Protein AF-A0AAD9QBS9-F1 (afdb_monomer_lite)

Sequence (287 aa):
MIVCMVGVLVSYILWACSWNFTIFVLARIIGGLCKGNVTICTAIITDVTTTRNRGKGMAFVGIAYSFGFIIGPVIGAIFAKRSSLESGNPYLLPAVFAIALTVADALYLWFCLKETLPEDKRAKSLVSEFKSARQLLNPVSLLKFDAIDIRSCKEDMKAIRGLGLVYFLFLFFFSGLEFTLTFLTHKNFKYSSMQQGMMFFFIGITMALVQGSATVVPCLTTLISHHGNVDQKGKVMGIFRSLGALARAIGPVVSCTVYWSVGPFWCYFVGALLFMIPMQLLAKIST

Organism: Acropora cervicornis (NCBI:txid6130)

Foldseek 3Di:
DLVLLVQLLVLLVLVLVDPDPVSPVVSVVSNVVSVCVLLVQLLLLLLPDDLVCSLVSLLVSQLVVLCCQQVVVVVLQVQLVVCCVPPVHSCNRSSVVSSVVSVVVSVCCVVPPDDRDDPVLEDPDPVVVVVLVVLLVDPVCLLQVVSADVPDDPLLSVLLSLLLVLLLLLLLLVLQLVLCVVVVCCVPVVDDPVNVSVVSNVVSVVSSVCSSDDDSPSVSSSVQSVGGDSSCSSVSSVSSVVSSVVSNVVSNVVLVCCCVVVHDVCSVVVSVVSNVVSVVSVVVSVD

Radius of gyration: 20.44 Å; chains: 1; bounding box: 55×43×56 Å

pLDDT: mean 88.24, std 8.9, range [46.09, 97.44]

InterPro domains:
  IPR001958 Tetracycline resistance protein TetA/multidrug resistance protein MdtG-like [PR01035] (1-25)
  IPR001958 Tetracycline resistance protein TetA/multidrug resistance protein MdtG-like [PR01035] (28-49)
  IPR001958 Tetracycline resistance protein TetA/multidrug resistance protein MdtG-like [PR01035] (58-80)
  IPR001958 Tetracycline resistance protein TetA/multidrug resistance protein MdtG-like [PR01035] (236-259)
  IPR011701 Major facilitator superfamily [PF07690] (1-210)
  IPR020846 Major facilitator superfamily domain [PS50850] (1-287)
  IPR036259 MFS transporter superfamily [G3DSA:1.20.1250.20] (1-283)
  IPR036259 MFS transporter superfamily [SSF103473] (1-279)

Secondary structure (DSSP, 8-state):
-HHHHHHHHHHHHHHHT--SHHHHHHHHHHHHHTTTHHHHHHHHHHHHS-TTTHHHHHHHHHHHHHHHHHHHHHHHHHHHHHHHHHTS-TTHHHHHHHHHHHHHHHHHHHHH----S-GGGS-S-HHHHHHHHHHTT-HHHHHHTTTS-TTS-HHHHHHHHHHHHHHHHHHHHHHHHHHHHHHHHHHHH---HHHHHHHHHHHHHHHHHHTTS--HHHHHHHHHHTSS-GGGHHHHHHHHHHHHHHHHHHHHHHHHHHHHHT-HHHHHHHHHHHTHHHHHHHHHHH-

Structure (mmCIF, N/CA/C/O backbone):
data_AF-A0AAD9QBS9-F1
#
_entry.id   AF-A0AAD9QBS9-F1
#
loop_
_atom_site.group_PDB
_atom_site.id
_atom_site.type_symbol
_atom_site.label_atom_id
_atom_site.label_alt_id
_atom_site.label_comp_id
_atom_site.label_asym_id
_atom_site.label_entity_id
_atom_site.label_seq_id
_atom_site.pdbx_PDB_ins_code
_atom_site.Cartn_x
_atom_site.Cartn_y
_atom_site.Cartn_z
_atom_site.occupancy
_atom_site.B_iso_or_equiv
_atom_site.auth_seq_id
_atom_site.auth_comp_id
_atom_site.auth_asym_id
_atom_site.auth_atom_id
_atom_site.pdbx_PDB_model_num
ATOM 1 N N . MET A 1 1 ? -15.678 -7.745 1.066 1.00 88.69 1 MET A N 1
ATOM 2 C CA . MET A 1 1 ? -14.430 -8.397 0.604 1.00 88.69 1 MET A CA 1
ATOM 3 C C . MET A 1 1 ? -14.582 -8.972 -0.803 1.00 88.69 1 MET A C 1
ATOM 5 O O . MET A 1 1 ? -13.868 -8.530 -1.689 1.00 88.69 1 MET A O 1
ATOM 9 N N . ILE A 1 2 ? -15.545 -9.873 -1.041 1.00 91.56 2 ILE A N 1
ATOM 10 C CA . ILE A 1 2 ? -15.753 -10.528 -2.350 1.00 91.56 2 ILE A CA 1
ATOM 11 C C . ILE A 1 2 ? -15.948 -9.528 -3.503 1.00 91.56 2 ILE A C 1
ATOM 13 O O . ILE A 1 2 ? -15.273 -9.640 -4.516 1.00 91.56 2 ILE A O 1
ATOM 17 N N . VAL A 1 3 ? -16.778 -8.492 -3.326 1.00 92.44 3 VAL A N 1
ATOM 18 C CA . VAL A 1 3 ? -16.976 -7.438 -4.347 1.00 92.44 3 VAL A CA 1
ATOM 19 C C . VAL A 1 3 ? -15.656 -6.757 -4.736 1.00 92.44 3 VAL A C 1
ATOM 21 O O . VAL A 1 3 ? -15.406 -6.513 -5.913 1.00 92.44 3 VAL A O 1
ATOM 24 N N . CYS A 1 4 ? -14.776 -6.497 -3.763 1.00 94.06 4 CYS A N 1
ATOM 25 C CA . CYS A 1 4 ? -13.441 -5.961 -4.024 1.00 94.06 4 CYS A CA 1
ATOM 26 C C . CYS A 1 4 ? -12.601 -6.939 -4.857 1.00 94.06 4 CYS A C 1
ATOM 28 O O . CYS A 1 4 ? -11.949 -6.513 -5.804 1.00 94.06 4 CYS A O 1
ATOM 30 N N . MET A 1 5 ? -12.652 -8.240 -4.556 1.00 94.19 5 MET A N 1
ATOM 31 C CA . MET A 1 5 ? -11.905 -9.253 -5.312 1.00 94.19 5 MET A CA 1
ATOM 32 C C . MET A 1 5 ? -12.401 -9.405 -6.744 1.00 94.19 5 MET A C 1
ATOM 34 O O . MET A 1 5 ? -11.585 -9.451 -7.659 1.00 94.19 5 MET A O 1
ATOM 38 N N . VAL A 1 6 ? -13.718 -9.392 -6.960 1.00 95.00 6 VAL A N 1
ATOM 39 C CA . VAL A 1 6 ? -14.297 -9.403 -8.311 1.00 95.00 6 VAL A CA 1
ATOM 40 C C . VAL A 1 6 ? -13.833 -8.178 -9.100 1.00 95.00 6 VAL A C 1
ATOM 42 O O . VAL A 1 6 ? -13.403 -8.306 -10.242 1.00 95.00 6 VAL A O 1
ATOM 45 N N . GLY A 1 7 ? -13.839 -6.992 -8.491 1.00 96.06 7 GLY A N 1
ATOM 46 C CA . GLY A 1 7 ? -13.353 -5.787 -9.162 1.00 96.06 7 GLY A CA 1
ATOM 47 C C . GLY A 1 7 ? -11.849 -5.807 -9.470 1.00 96.06 7 GLY A C 1
ATOM 48 O O . GLY A 1 7 ? -11.437 -5.385 -10.550 1.00 96.06 7 GLY A O 1
ATOM 49 N N . VAL A 1 8 ? -11.020 -6.352 -8.571 1.00 96.25 8 VAL A N 1
ATOM 50 C CA . VAL A 1 8 ? -9.581 -6.563 -8.825 1.00 96.25 8 VAL A CA 1
ATOM 51 C C . VAL A 1 8 ? -9.361 -7.591 -9.943 1.00 96.25 8 VAL A C 1
ATOM 53 O O . VAL A 1 8 ? -8.505 -7.381 -10.800 1.00 96.25 8 VAL A O 1
ATOM 56 N N . LEU A 1 9 ? -10.167 -8.653 -10.001 1.00 97.12 9 LEU A N 1
ATOM 57 C CA . LEU A 1 9 ? -10.124 -9.636 -11.081 1.00 97.12 9 LEU A CA 1
ATOM 58 C C . LEU A 1 9 ? -10.455 -8.995 -12.436 1.00 97.12 9 LEU A C 1
ATOM 60 O O . LEU A 1 9 ? -9.701 -9.166 -13.392 1.00 97.12 9 LEU A O 1
ATOM 64 N N . VAL A 1 10 ? -11.527 -8.197 -12.508 1.00 97.00 10 VAL A N 1
ATOM 65 C CA . VAL A 1 10 ? -11.891 -7.439 -13.720 1.00 97.00 10 VAL A CA 1
ATOM 66 C C . VAL A 1 10 ? -10.761 -6.494 -14.133 1.00 97.00 10 VAL A C 1
ATOM 68 O O . VAL A 1 10 ? -10.426 -6.415 -15.313 1.00 97.00 10 VAL A O 1
ATOM 71 N N . SER A 1 11 ? -10.126 -5.818 -13.173 1.00 97.44 11 SER A N 1
ATOM 72 C CA . SER A 1 11 ? -8.956 -4.969 -13.427 1.00 97.44 11 SER A CA 1
ATOM 73 C C . SER A 1 11 ? -7.803 -5.744 -14.079 1.00 97.44 11 SER A C 1
ATOM 75 O O . SER A 1 11 ? -7.255 -5.282 -15.081 1.00 97.44 11 SER A O 1
ATOM 77 N N . TYR A 1 12 ? -7.454 -6.932 -13.578 1.00 96.75 12 TYR A N 1
ATOM 78 C CA . TYR A 1 12 ? -6.374 -7.729 -14.170 1.00 96.75 12 TYR A CA 1
ATOM 79 C C . TYR A 1 12 ? -6.735 -8.341 -15.524 1.00 96.75 12 TYR A C 1
ATOM 81 O O . TYR A 1 12 ? -5.866 -8.401 -16.391 1.00 96.75 12 TYR A O 1
ATOM 89 N N . ILE A 1 13 ? -7.998 -8.717 -15.748 1.00 96.75 13 ILE A N 1
ATOM 90 C CA . ILE A 1 13 ? -8.481 -9.143 -17.072 1.00 96.75 13 ILE A CA 1
ATOM 91 C C . ILE A 1 13 ? -8.347 -7.994 -18.079 1.00 96.75 13 ILE A C 1
ATOM 93 O O . ILE A 1 13 ? -7.785 -8.179 -19.156 1.00 96.75 13 ILE A O 1
ATOM 97 N N . LEU A 1 14 ? -8.774 -6.782 -17.709 1.00 96.12 14 LEU A N 1
ATOM 98 C CA . LEU A 1 14 ? -8.610 -5.597 -18.556 1.00 96.12 14 LEU A CA 1
ATOM 99 C C . LEU A 1 14 ? -7.138 -5.277 -18.831 1.00 96.12 14 LEU A C 1
ATOM 101 O O . LEU A 1 14 ? -6.803 -4.872 -19.941 1.00 96.12 14 LEU A O 1
ATOM 105 N N . TRP A 1 15 ? -6.254 -5.475 -17.849 1.00 96.19 15 TRP A N 1
ATOM 106 C CA . TRP A 1 15 ? -4.815 -5.318 -18.052 1.00 96.19 15 TRP A CA 1
ATOM 107 C C . TRP A 1 15 ? -4.243 -6.379 -19.004 1.00 96.19 15 TRP A C 1
ATOM 109 O O . TRP A 1 15 ? -3.465 -6.037 -19.889 1.00 96.19 15 TRP A O 1
ATOM 119 N N . ALA A 1 16 ? -4.655 -7.642 -18.888 1.00 94.25 16 ALA A N 1
ATOM 120 C CA . ALA A 1 16 ? -4.220 -8.699 -19.803 1.00 94.25 16 ALA A CA 1
ATOM 121 C C . ALA A 1 16 ? -4.642 -8.414 -21.257 1.00 94.25 16 ALA A C 1
ATOM 123 O O . ALA A 1 16 ? -3.887 -8.692 -22.186 1.00 94.25 16 ALA A O 1
ATOM 124 N N . CYS A 1 17 ? -5.818 -7.810 -21.449 1.00 92.62 17 CYS A N 1
ATOM 125 C CA . CYS A 1 17 ? -6.345 -7.420 -22.757 1.00 92.62 17 CYS A CA 1
ATOM 126 C C . CYS A 1 17 ? -5.916 -6.012 -23.214 1.00 92.62 17 CYS A C 1
ATOM 128 O O . CYS A 1 17 ? -6.395 -5.538 -24.245 1.00 92.62 17 CYS A O 1
ATOM 130 N N . SER A 1 18 ? -5.061 -5.302 -22.468 1.00 91.94 18 SER A N 1
ATOM 131 C CA . SER A 1 18 ? -4.755 -3.906 -22.787 1.00 91.94 18 SER A CA 1
ATOM 132 C C . SER A 1 18 ? -3.842 -3.796 -24.008 1.00 91.94 18 SER A C 1
ATOM 134 O O . SER A 1 18 ? -2.662 -4.118 -23.923 1.00 91.94 18 SER A O 1
ATOM 136 N N . TRP A 1 19 ? -4.361 -3.277 -25.121 1.00 88.19 19 TRP A N 1
ATOM 137 C CA . TRP A 1 19 ? -3.579 -2.971 -26.332 1.00 88.19 19 TRP A CA 1
ATOM 138 C C . TRP A 1 19 ? -3.141 -1.503 -26.426 1.00 88.19 19 TRP A C 1
ATOM 140 O O . TRP A 1 19 ? -2.415 -1.119 -27.337 1.00 88.19 19 TRP A O 1
ATOM 150 N N . ASN A 1 20 ? -3.606 -0.652 -25.510 1.00 92.12 20 ASN A N 1
ATOM 151 C CA . ASN A 1 20 ? -3.230 0.753 -25.450 1.00 92.12 20 ASN A CA 1
ATOM 152 C C . ASN A 1 20 ? -3.166 1.251 -24.002 1.00 92.12 20 ASN A C 1
ATOM 154 O O . ASN A 1 20 ? -3.648 0.611 -23.061 1.00 92.12 20 ASN A O 1
ATOM 158 N N . PHE A 1 21 ? -2.579 2.435 -23.838 1.00 92.88 21 PHE A N 1
ATOM 159 C CA . PHE A 1 21 ? -2.426 3.074 -22.538 1.00 92.88 21 PHE A CA 1
ATOM 160 C C . PHE A 1 21 ? -3.773 3.388 -21.865 1.00 92.88 21 PHE A C 1
ATOM 162 O O . PHE A 1 21 ? -3.888 3.272 -20.649 1.00 92.88 21 PHE A O 1
ATOM 169 N N . THR A 1 22 ? -4.814 3.718 -22.632 1.00 95.75 22 THR A N 1
ATOM 170 C CA . THR A 1 22 ? -6.143 4.046 -22.093 1.00 95.75 22 THR A CA 1
ATOM 171 C C . THR A 1 22 ? -6.776 2.863 -21.362 1.00 95.75 22 THR A C 1
ATOM 173 O O . THR A 1 22 ? -7.223 3.021 -20.228 1.00 95.75 22 THR A O 1
ATOM 176 N N . ILE A 1 23 ? -6.769 1.665 -21.957 1.00 94.44 23 ILE A N 1
ATOM 177 C CA . ILE A 1 23 ? -7.299 0.450 -21.313 1.00 94.44 23 ILE A CA 1
ATOM 178 C C . ILE A 1 23 ? -6.475 0.109 -20.072 1.00 94.44 23 ILE A C 1
ATOM 180 O O . ILE A 1 23 ? -7.039 -0.232 -19.033 1.00 94.44 23 ILE A O 1
ATOM 184 N N . PHE A 1 24 ? -5.152 0.271 -20.140 1.00 94.62 24 PHE A N 1
ATOM 185 C CA . PHE A 1 24 ? -4.287 0.097 -18.976 1.00 94.62 24 PHE A CA 1
ATOM 186 C C . PHE A 1 24 ? -4.652 1.060 -17.832 1.00 94.62 24 PHE A C 1
ATOM 188 O O . PHE A 1 24 ? -4.758 0.639 -16.679 1.00 94.62 24 PHE A O 1
ATOM 195 N N . VAL A 1 25 ? -4.900 2.340 -18.124 1.00 96.75 25 VAL A N 1
ATOM 196 C CA . VAL A 1 25 ? -5.334 3.325 -17.119 1.00 96.75 25 VAL A CA 1
ATOM 197 C C . VAL A 1 25 ? -6.706 2.964 -16.548 1.00 96.75 25 VAL A C 1
ATOM 199 O O . VAL A 1 25 ? -6.874 2.990 -15.329 1.00 96.75 25 VAL A O 1
ATOM 202 N N . LEU A 1 26 ? -7.665 2.560 -17.385 1.00 96.75 26 LEU A N 1
ATOM 203 C CA . LEU A 1 26 ? -8.982 2.096 -16.929 1.00 96.75 26 LEU A CA 1
ATOM 204 C C . LEU A 1 26 ? -8.864 0.884 -15.997 1.00 96.75 26 LEU A C 1
ATOM 206 O O . LEU A 1 26 ? -9.473 0.873 -14.924 1.00 96.75 26 LEU A O 1
ATOM 210 N N . ALA A 1 27 ? -8.015 -0.087 -16.345 1.00 96.62 27 ALA A N 1
ATOM 211 C CA . ALA A 1 27 ? -7.700 -1.217 -15.480 1.00 96.62 27 ALA A CA 1
ATOM 212 C C . ALA A 1 27 ? -7.165 -0.739 -14.120 1.00 96.62 27 ALA A C 1
ATOM 214 O O . ALA A 1 27 ? -7.629 -1.205 -13.078 1.00 96.62 27 ALA A O 1
ATOM 215 N N . ARG A 1 28 ? -6.246 0.236 -14.094 1.00 95.81 28 ARG A N 1
ATOM 216 C CA . ARG A 1 28 ? -5.704 0.807 -12.846 1.00 95.81 28 ARG A CA 1
ATOM 217 C C . ARG A 1 28 ? -6.750 1.550 -12.017 1.00 95.81 28 ARG A C 1
ATOM 219 O O . ARG A 1 28 ? -6.713 1.423 -10.794 1.00 95.81 28 ARG A O 1
ATOM 226 N N . ILE A 1 29 ? -7.676 2.275 -12.647 1.00 96.94 29 ILE A N 1
ATOM 227 C CA . ILE A 1 29 ? -8.778 2.962 -11.955 1.00 96.94 29 ILE A CA 1
ATOM 228 C C . ILE A 1 29 ? -9.673 1.935 -11.258 1.00 96.94 29 ILE A C 1
ATOM 230 O O . ILE A 1 29 ? -9.888 2.038 -10.051 1.00 96.94 29 ILE A O 1
ATOM 234 N N . ILE A 1 30 ? -10.126 0.908 -11.982 1.00 96.50 30 ILE A N 1
ATOM 235 C CA . ILE A 1 30 ? -10.988 -0.147 -11.426 1.00 96.50 30 ILE A CA 1
ATOM 236 C C . ILE A 1 30 ? -10.267 -0.879 -10.288 1.00 96.50 30 ILE A C 1
ATOM 238 O O . ILE A 1 30 ? -10.799 -0.998 -9.186 1.00 96.50 30 ILE A O 1
ATOM 242 N N . GLY A 1 31 ? -9.016 -1.290 -10.510 1.00 95.38 31 GLY A N 1
ATOM 243 C CA . GLY A 1 31 ? -8.216 -1.962 -9.485 1.00 95.38 31 GLY A CA 1
ATOM 244 C C . GLY A 1 31 ? -7.973 -1.083 -8.255 1.00 95.38 31 GLY A C 1
ATOM 245 O O . GLY A 1 31 ? -7.977 -1.579 -7.131 1.00 95.38 31 GLY A O 1
ATOM 246 N N . GLY A 1 32 ? -7.801 0.228 -8.445 1.00 93.81 32 GLY A N 1
ATOM 247 C CA . GLY A 1 32 ? -7.660 1.203 -7.364 1.00 93.81 32 GLY A CA 1
ATOM 248 C C . GLY A 1 32 ? -8.932 1.350 -6.530 1.00 93.81 32 GLY A C 1
ATOM 249 O O . GLY A 1 32 ? -8.866 1.255 -5.305 1.00 93.81 32 GLY A O 1
ATOM 250 N N . LEU A 1 33 ? -10.090 1.506 -7.178 1.00 93.06 33 LEU A N 1
ATOM 251 C CA . LEU A 1 33 ? -11.392 1.588 -6.503 1.00 93.06 33 LEU A CA 1
ATOM 252 C C . LEU A 1 33 ? -11.713 0.306 -5.721 1.00 93.06 33 LEU A C 1
ATOM 254 O O . LEU A 1 33 ? -12.311 0.355 -4.646 1.00 93.06 33 LEU A O 1
ATOM 258 N N . CYS A 1 34 ? -11.264 -0.844 -6.222 1.00 95.00 34 CYS A N 1
ATOM 259 C CA . CYS A 1 34 ? -11.513 -2.145 -5.612 1.00 95.00 34 CYS A CA 1
ATOM 260 C C . CYS A 1 34 ? -10.424 -2.597 -4.620 1.00 95.00 34 CYS A C 1
ATOM 262 O O . CYS A 1 34 ? -10.561 -3.658 -4.017 1.00 95.00 34 CYS A O 1
ATOM 264 N N . LYS A 1 35 ? -9.400 -1.778 -4.338 1.00 90.38 35 LYS A N 1
ATOM 265 C CA . LYS A 1 35 ? -8.355 -2.063 -3.325 1.00 90.38 35 LYS A CA 1
ATOM 266 C C . LYS A 1 35 ? -8.796 -1.877 -1.862 1.00 90.38 35 LYS A C 1
ATOM 268 O O . LYS A 1 35 ? -7.972 -1.864 -0.947 1.00 90.38 35 LYS A O 1
ATOM 273 N N . GLY A 1 36 ? -10.103 -1.775 -1.612 1.00 89.75 36 GLY A N 1
ATOM 274 C CA . GLY A 1 36 ? -10.677 -1.762 -0.262 1.00 89.75 36 GLY A CA 1
ATOM 275 C C . GLY A 1 36 ? -10.469 -3.068 0.519 1.00 89.75 36 GLY A C 1
ATOM 276 O O . GLY A 1 36 ? -10.591 -3.069 1.743 1.00 89.75 36 GLY A O 1
ATOM 277 N N . ASN A 1 37 ? -10.098 -4.163 -0.157 1.00 90.81 37 ASN A N 1
ATOM 278 C CA . ASN A 1 37 ? -9.790 -5.463 0.449 1.00 90.81 37 ASN A CA 1
ATOM 279 C C . ASN A 1 37 ? -8.767 -5.368 1.593 1.00 90.81 37 ASN A C 1
ATOM 281 O O . ASN A 1 37 ? -8.949 -5.970 2.645 1.00 90.81 37 ASN A O 1
ATOM 285 N N . VAL A 1 38 ? -7.743 -4.536 1.430 1.00 88.06 38 VAL A N 1
ATOM 286 C CA . VAL A 1 38 ? -6.721 -4.264 2.446 1.00 88.06 38 VAL A CA 1
ATOM 287 C C . VAL A 1 38 ? -7.312 -3.703 3.738 1.00 88.06 38 VAL A C 1
ATOM 289 O O . VAL A 1 38 ? -6.950 -4.124 4.839 1.00 88.06 38 VAL A O 1
ATOM 292 N N . THR A 1 39 ? -8.179 -2.703 3.598 1.00 90.75 39 THR A N 1
ATOM 293 C CA . THR A 1 39 ? -8.837 -2.036 4.721 1.00 90.75 39 THR A CA 1
ATOM 294 C C . THR A 1 39 ? -9.752 -3.019 5.437 1.00 90.75 39 THR A C 1
ATOM 296 O O . THR A 1 39 ? -9.727 -3.102 6.666 1.00 90.75 39 THR A O 1
ATOM 299 N N . ILE A 1 40 ? -10.498 -3.811 4.662 1.00 91.69 40 ILE A N 1
ATOM 300 C CA . ILE A 1 40 ? -11.376 -4.861 5.177 1.00 91.69 40 ILE A CA 1
ATOM 301 C C . ILE A 1 40 ? -10.559 -5.912 5.941 1.00 91.69 40 ILE A C 1
ATOM 303 O O . ILE A 1 40 ? -10.948 -6.253 7.049 1.00 91.69 40 ILE A O 1
ATOM 307 N N . CYS A 1 41 ? -9.389 -6.341 5.451 1.00 91.19 41 CYS A N 1
ATOM 308 C CA . CYS A 1 41 ? -8.501 -7.242 6.198 1.00 91.19 41 CYS A CA 1
ATOM 309 C C . CYS A 1 41 ? -8.107 -6.671 7.567 1.00 91.19 41 CYS A C 1
ATOM 311 O O . CYS A 1 41 ? -8.179 -7.374 8.569 1.00 91.19 41 CYS A O 1
ATOM 313 N N . THR A 1 42 ? -7.717 -5.393 7.644 1.00 90.69 42 THR A N 1
ATOM 314 C CA . THR A 1 42 ? -7.385 -4.775 8.942 1.00 90.69 42 THR A CA 1
ATOM 315 C C . THR A 1 42 ? -8.601 -4.617 9.858 1.00 90.69 42 THR A C 1
ATOM 317 O O . THR A 1 42 ? -8.450 -4.693 11.075 1.00 90.69 42 THR A O 1
ATOM 320 N N . ALA A 1 43 ? -9.806 -4.447 9.310 1.00 89.88 43 ALA A N 1
ATOM 321 C CA . ALA A 1 43 ? -11.038 -4.455 10.098 1.00 89.88 43 ALA A CA 1
ATOM 322 C C . ALA A 1 43 ? -11.346 -5.866 10.633 1.00 89.88 43 ALA A C 1
ATOM 324 O O . ALA A 1 43 ? -11.480 -6.027 11.839 1.00 89.88 43 ALA A O 1
ATOM 325 N N . ILE A 1 44 ? -11.289 -6.893 9.778 1.00 91.62 44 ILE A N 1
ATOM 326 C CA . ILE A 1 44 ? -11.462 -8.309 10.145 1.00 91.62 44 ILE A CA 1
ATOM 327 C C . ILE A 1 44 ? -10.492 -8.712 11.257 1.00 91.62 44 ILE A C 1
ATOM 329 O O . ILE A 1 44 ? -10.908 -9.276 12.265 1.00 91.62 44 ILE A O 1
ATOM 333 N N . ILE A 1 45 ? -9.202 -8.375 11.123 1.00 91.31 45 ILE A N 1
ATOM 334 C CA . ILE A 1 45 ? -8.209 -8.630 12.176 1.00 91.31 45 ILE A CA 1
ATOM 335 C C . ILE A 1 45 ? -8.637 -7.970 13.486 1.00 91.31 45 ILE A C 1
ATOM 337 O O . ILE A 1 45 ? -8.504 -8.574 14.544 1.00 91.31 45 ILE A O 1
ATOM 341 N N . THR A 1 46 ? -9.180 -6.757 13.434 1.00 88.56 46 THR A N 1
ATOM 342 C CA . THR A 1 46 ? -9.644 -6.033 14.623 1.00 88.56 46 THR A CA 1
ATOM 343 C C . THR A 1 46 ? -10.859 -6.698 15.284 1.00 88.56 46 THR A C 1
ATOM 345 O O . THR A 1 46 ? -10.988 -6.619 16.511 1.00 88.56 46 THR A O 1
ATOM 348 N N . ASP A 1 47 ? -11.715 -7.344 14.494 1.00 88.81 47 ASP A N 1
ATOM 349 C CA . ASP A 1 47 ? -12.924 -8.035 14.952 1.00 88.81 47 ASP A CA 1
ATOM 350 C C . ASP A 1 47 ? -12.604 -9.389 15.601 1.00 88.81 47 ASP A C 1
ATOM 352 O O . ASP A 1 47 ? -13.191 -9.732 16.625 1.00 88.81 47 ASP A O 1
ATOM 356 N N . VAL A 1 48 ? -11.631 -10.135 15.062 1.00 89.81 48 VAL A N 1
ATOM 357 C CA . VAL A 1 48 ? -11.259 -11.474 15.570 1.00 89.81 48 VAL A CA 1
ATOM 358 C C . VAL A 1 48 ? -10.188 -11.455 16.667 1.00 89.81 48 VAL A C 1
ATOM 360 O O . VAL A 1 48 ? -9.940 -12.475 17.310 1.00 89.81 48 VAL A O 1
ATOM 363 N N . THR A 1 49 ? -9.522 -10.317 16.891 1.00 90.38 49 THR A N 1
ATOM 364 C CA . THR A 1 49 ? -8.457 -10.177 17.900 1.00 90.38 49 THR A CA 1
ATOM 365 C C . THR A 1 49 ? -8.914 -9.426 19.151 1.00 90.38 49 THR A C 1
ATOM 367 O O . THR A 1 49 ? -9.607 -8.402 19.112 1.00 90.38 49 THR A O 1
ATOM 370 N N . THR A 1 50 ? -8.442 -9.903 20.300 1.00 89.25 50 THR A N 1
ATOM 371 C CA . THR A 1 50 ? -8.557 -9.216 21.586 1.00 89.25 50 THR A CA 1
ATOM 372 C C . THR A 1 50 ? -7.601 -8.028 21.643 1.00 89.25 50 THR A C 1
ATOM 374 O O . THR A 1 50 ? -6.609 -7.958 20.921 1.00 89.25 50 THR A O 1
ATOM 377 N N . THR A 1 51 ? -7.851 -7.087 22.551 1.00 84.50 51 THR A N 1
ATOM 378 C CA . THR A 1 51 ? -6.974 -5.922 22.765 1.00 84.50 51 THR A CA 1
ATOM 379 C C . THR A 1 51 ? -5.512 -6.314 23.007 1.00 84.50 51 THR A C 1
ATOM 381 O O . THR A 1 51 ? -4.612 -5.635 22.526 1.00 84.50 51 THR A O 1
ATOM 384 N N . ARG A 1 52 ? -5.264 -7.444 23.681 1.00 85.75 52 ARG A N 1
ATOM 385 C CA . ARG A 1 52 ? -3.913 -7.931 23.991 1.00 85.75 52 ARG A CA 1
ATOM 386 C C . ARG A 1 52 ? -3.183 -8.529 22.785 1.00 85.75 52 ARG A C 1
ATOM 388 O O . ARG A 1 52 ? -1.969 -8.379 22.685 1.00 85.75 52 ARG A O 1
ATOM 395 N N . ASN A 1 53 ? -3.878 -9.240 21.892 1.00 90.44 53 ASN A N 1
ATOM 396 C CA . ASN A 1 53 ? -3.246 -9.920 20.752 1.00 90.44 53 ASN A CA 1
ATOM 397 C C . ASN A 1 53 ? -3.394 -9.165 19.418 1.00 90.44 53 ASN A C 1
ATOM 399 O O . ASN A 1 53 ? -2.764 -9.554 18.433 1.00 90.44 53 ASN A O 1
ATOM 403 N N . ARG A 1 54 ? -4.138 -8.054 19.387 1.00 88.31 54 ARG A N 1
ATOM 404 C CA . ARG A 1 54 ? -4.347 -7.235 18.185 1.00 88.31 54 ARG A CA 1
ATOM 405 C C . ARG A 1 54 ? -3.060 -6.724 17.555 1.00 88.31 54 ARG A C 1
ATOM 407 O O . ARG A 1 54 ? -2.929 -6.778 16.336 1.00 88.31 54 ARG A O 1
ATOM 414 N N . GLY A 1 55 ? -2.090 -6.323 18.377 1.00 88.06 55 GLY A N 1
ATOM 415 C CA . GLY A 1 55 ? -0.760 -5.931 17.901 1.00 88.06 55 GLY A CA 1
ATOM 416 C C . GLY A 1 55 ? -0.086 -7.026 17.075 1.00 88.06 55 GLY A C 1
ATOM 417 O O . GLY A 1 55 ? 0.432 -6.756 15.995 1.00 88.06 55 GLY A O 1
ATOM 418 N N . LYS A 1 56 ? -0.188 -8.285 17.523 1.00 87.94 56 LYS A N 1
ATOM 419 C CA . LYS A 1 56 ? 0.326 -9.445 16.779 1.00 87.94 56 LYS A CA 1
ATOM 420 C C . LYS A 1 56 ? -0.434 -9.644 15.466 1.00 87.94 56 LYS A C 1
ATOM 422 O O . LYS A 1 56 ? 0.188 -9.864 14.434 1.00 87.94 56 LYS A O 1
ATOM 427 N N . GLY A 1 57 ? -1.762 -9.511 15.487 1.00 90.19 57 GLY A N 1
ATOM 428 C CA . GLY A 1 57 ? -2.591 -9.580 14.279 1.00 90.19 57 GLY A CA 1
ATOM 429 C C . GLY A 1 57 ? -2.202 -8.534 13.228 1.00 90.19 57 GLY A C 1
ATOM 430 O O . GLY A 1 57 ? -2.025 -8.864 12.057 1.00 90.19 57 GLY A O 1
ATOM 431 N N . MET A 1 58 ? -1.998 -7.280 13.640 1.00 89.75 58 MET A N 1
ATOM 432 C CA . MET A 1 58 ? -1.569 -6.205 12.736 1.00 89.75 58 MET A CA 1
ATOM 433 C C . MET A 1 58 ? -0.133 -6.392 12.235 1.00 89.75 58 MET A C 1
ATOM 435 O O . MET A 1 58 ? 0.157 -6.064 11.083 1.00 89.75 58 MET A O 1
ATOM 439 N N . ALA A 1 59 ? 0.754 -6.956 13.059 1.00 88.12 59 ALA A N 1
ATOM 440 C CA . ALA A 1 59 ? 2.099 -7.331 12.636 1.00 88.12 59 ALA A CA 1
ATOM 441 C C . ALA A 1 59 ? 2.065 -8.394 11.524 1.00 88.12 59 ALA A C 1
ATOM 443 O O . ALA A 1 59 ? 2.758 -8.228 10.523 1.00 88.12 59 ALA A O 1
ATOM 444 N N . PHE A 1 60 ? 1.194 -9.411 11.617 1.00 89.19 60 PHE A N 1
ATOM 445 C CA . PHE A 1 60 ? 1.009 -10.402 10.543 1.00 89.19 60 PHE A CA 1
ATOM 446 C C . PHE A 1 60 ? 0.554 -9.776 9.222 1.00 89.19 60 PHE A C 1
ATOM 448 O O . PHE A 1 60 ? 1.057 -10.156 8.165 1.00 89.19 60 PHE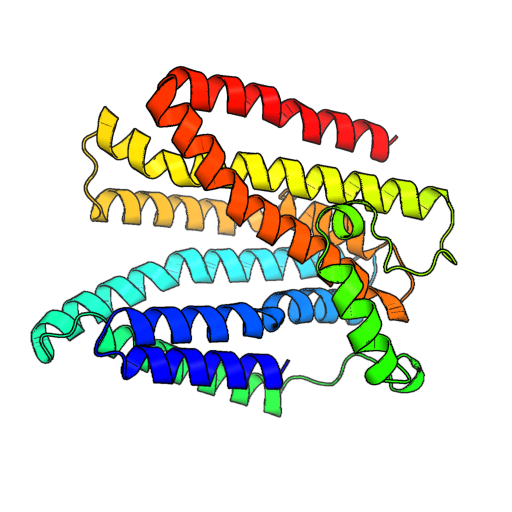 A O 1
ATOM 455 N N . VAL A 1 61 ? -0.342 -8.781 9.265 1.00 89.38 61 VAL A N 1
ATOM 456 C CA . VAL A 1 61 ? -0.719 -8.016 8.061 1.00 89.38 61 VAL A CA 1
ATOM 457 C C . VAL A 1 61 ? 0.511 -7.338 7.458 1.00 89.38 61 VAL A C 1
ATOM 459 O O . VAL A 1 61 ? 0.697 -7.382 6.245 1.00 89.38 61 VAL A O 1
ATOM 462 N N . GLY A 1 62 ? 1.363 -6.739 8.293 1.00 87.06 62 GLY A N 1
ATOM 463 C CA . GLY A 1 62 ? 2.637 -6.170 7.862 1.00 87.06 62 GLY A CA 1
ATOM 464 C C . GLY A 1 62 ? 3.534 -7.206 7.184 1.00 87.06 62 GLY A C 1
ATOM 465 O O . GLY A 1 62 ? 3.967 -6.980 6.056 1.00 87.06 62 GLY A O 1
ATOM 466 N N . ILE A 1 63 ? 3.762 -8.349 7.836 1.00 88.06 63 ILE A N 1
ATOM 467 C CA . ILE A 1 63 ? 4.604 -9.434 7.311 1.00 88.06 63 ILE A CA 1
ATOM 468 C C . ILE A 1 63 ? 4.109 -9.869 5.926 1.00 88.06 63 ILE A C 1
ATOM 470 O O . ILE A 1 63 ? 4.906 -9.967 4.994 1.00 88.06 63 ILE A O 1
ATOM 474 N N . ALA A 1 64 ? 2.794 -10.045 5.757 1.00 89.69 64 ALA A N 1
ATOM 475 C CA . ALA A 1 64 ? 2.195 -10.382 4.466 1.00 89.69 64 ALA A CA 1
ATOM 476 C C . ALA A 1 64 ? 2.482 -9.321 3.385 1.00 89.69 64 ALA A C 1
ATOM 478 O O . ALA A 1 64 ? 2.793 -9.675 2.246 1.00 89.69 64 ALA A O 1
ATOM 479 N N . TYR A 1 65 ? 2.444 -8.027 3.735 1.00 87.88 65 TYR A N 1
ATOM 480 C CA . TYR A 1 65 ? 2.875 -6.959 2.829 1.00 87.88 65 TYR A CA 1
ATOM 481 C C . TYR A 1 65 ? 4.332 -7.119 2.412 1.00 87.88 65 TYR A C 1
ATOM 483 O O . TYR A 1 65 ? 4.614 -7.094 1.216 1.00 87.88 65 TYR A O 1
ATOM 491 N N . SER A 1 66 ? 5.242 -7.303 3.367 1.00 87.88 66 SER A N 1
ATOM 492 C CA . SER A 1 66 ? 6.668 -7.438 3.064 1.00 87.88 66 SER A CA 1
ATOM 493 C C . SER A 1 66 ? 6.934 -8.642 2.165 1.00 87.88 66 SER A C 1
ATOM 495 O O . SER A 1 66 ? 7.602 -8.490 1.148 1.00 87.88 66 SER A O 1
ATOM 497 N N . PHE A 1 67 ? 6.325 -9.801 2.433 1.00 90.12 67 PHE A N 1
ATOM 498 C CA . PHE A 1 67 ? 6.414 -10.956 1.531 1.00 90.12 67 PHE A CA 1
ATOM 499 C C . PHE A 1 67 ? 5.910 -10.641 0.119 1.00 90.12 67 PHE A C 1
ATOM 501 O O . PHE A 1 67 ? 6.582 -10.979 -0.856 1.00 90.12 67 PHE A O 1
ATOM 508 N N . GLY A 1 68 ? 4.777 -9.945 -0.005 1.00 90.25 68 GLY A N 1
ATOM 509 C CA . GLY A 1 68 ? 4.256 -9.504 -1.300 1.00 90.25 68 GLY A CA 1
ATOM 510 C C . GLY A 1 68 ? 5.214 -8.569 -2.048 1.00 90.25 68 GLY A C 1
ATOM 511 O O . GLY A 1 68 ? 5.402 -8.727 -3.253 1.00 90.25 68 GLY A O 1
ATOM 512 N N . PHE A 1 69 ? 5.861 -7.636 -1.346 1.00 84.81 69 PHE A N 1
ATOM 513 C CA . PHE A 1 69 ? 6.836 -6.703 -1.925 1.00 84.81 69 PHE A CA 1
ATOM 514 C C . PHE A 1 69 ? 8.197 -7.342 -2.242 1.00 84.81 69 PHE A C 1
ATOM 516 O O . PHE A 1 69 ? 8.876 -6.871 -3.148 1.00 84.81 69 PHE A O 1
ATOM 523 N N . ILE A 1 70 ? 8.586 -8.413 -1.546 1.00 89.50 70 ILE A N 1
ATOM 524 C CA . ILE A 1 70 ? 9.817 -9.171 -1.822 1.00 89.50 70 ILE A CA 1
ATOM 525 C C . ILE A 1 70 ? 9.607 -10.099 -3.022 1.00 89.50 70 ILE A C 1
ATOM 527 O O . ILE A 1 70 ? 10.357 -10.059 -3.995 1.00 89.50 70 ILE A O 1
ATOM 531 N N . ILE A 1 71 ? 8.581 -10.949 -2.952 1.00 90.75 71 ILE A N 1
ATOM 532 C CA . ILE A 1 71 ? 8.362 -12.034 -3.915 1.00 90.75 71 ILE A CA 1
ATOM 533 C C . ILE A 1 71 ? 7.710 -11.502 -5.197 1.00 90.75 71 ILE A C 1
ATOM 535 O O . ILE A 1 71 ? 8.065 -11.924 -6.299 1.00 90.75 71 ILE A O 1
ATOM 539 N N . GLY A 1 72 ? 6.780 -10.551 -5.073 1.00 90.94 72 GLY A N 1
ATOM 540 C CA . GLY A 1 72 ? 5.986 -10.029 -6.186 1.00 90.94 72 GLY A CA 1
ATOM 541 C C . GLY A 1 72 ? 6.826 -9.469 -7.341 1.00 90.94 72 GLY A C 1
ATOM 542 O O . GLY A 1 72 ? 6.667 -9.945 -8.466 1.00 90.94 72 GLY A O 1
ATOM 543 N N . PRO A 1 73 ? 7.739 -8.504 -7.111 1.00 88.75 73 PRO A N 1
ATOM 544 C CA . PRO A 1 73 ? 8.586 -7.949 -8.169 1.00 88.75 73 PRO A CA 1
ATOM 545 C C . PRO A 1 73 ? 9.517 -8.977 -8.813 1.00 88.75 73 PRO A C 1
ATOM 547 O O . PRO A 1 73 ? 9.725 -8.922 -10.022 1.00 88.75 73 PRO A O 1
ATOM 550 N N . VAL A 1 74 ? 10.040 -9.934 -8.038 1.00 87.38 74 VAL A N 1
ATOM 551 C CA . VAL A 1 74 ? 10.913 -11.002 -8.552 1.00 87.38 74 VAL A CA 1
ATOM 552 C C . VAL A 1 74 ? 10.143 -11.899 -9.519 1.00 87.38 74 VAL A C 1
ATOM 554 O O . VAL A 1 74 ? 10.564 -12.077 -10.663 1.00 87.38 74 VAL A O 1
ATOM 557 N N . ILE A 1 75 ? 8.977 -12.403 -9.104 1.00 91.12 75 ILE A N 1
ATOM 558 C CA . ILE A 1 75 ? 8.115 -13.222 -9.968 1.00 91.12 75 ILE A CA 1
ATOM 559 C C . ILE A 1 75 ? 7.642 -12.412 -11.184 1.00 91.12 75 ILE A C 1
ATOM 561 O O . ILE A 1 75 ? 7.687 -12.902 -12.313 1.00 91.12 75 ILE A O 1
ATOM 565 N N . GLY A 1 76 ? 7.249 -11.153 -10.974 1.00 90.00 76 GLY A N 1
ATOM 566 C CA . GLY A 1 76 ? 6.832 -10.247 -12.041 1.00 90.00 76 GLY A CA 1
ATOM 567 C C . GLY A 1 76 ? 7.926 -10.019 -13.085 1.00 90.00 76 GLY A C 1
ATOM 568 O O . GLY A 1 76 ? 7.641 -10.074 -14.278 1.00 90.00 76 GLY A O 1
ATOM 569 N N . ALA A 1 77 ? 9.178 -9.830 -12.662 1.00 87.31 77 ALA A N 1
ATOM 570 C CA . ALA A 1 77 ? 10.317 -9.658 -13.562 1.00 87.31 77 ALA A CA 1
ATOM 571 C C . ALA A 1 77 ? 10.634 -10.938 -14.351 1.00 87.31 77 ALA A C 1
ATOM 573 O O . ALA A 1 77 ? 10.892 -10.867 -15.555 1.00 87.31 77 ALA A O 1
ATOM 574 N N . ILE A 1 78 ? 10.573 -12.107 -13.701 1.00 89.25 78 ILE A N 1
ATOM 575 C CA . ILE A 1 78 ? 10.778 -13.408 -14.358 1.00 89.25 78 ILE A CA 1
ATOM 576 C C . ILE A 1 78 ? 9.709 -13.632 -15.433 1.00 89.25 78 ILE A C 1
ATOM 578 O O . ILE A 1 78 ? 10.048 -13.927 -16.583 1.00 89.25 78 ILE A O 1
ATOM 582 N N . PHE A 1 79 ? 8.430 -13.442 -15.093 1.00 91.94 79 PHE A N 1
ATOM 583 C CA . PHE A 1 79 ? 7.345 -13.599 -16.060 1.00 91.94 79 PHE A CA 1
ATOM 584 C C . PHE A 1 79 ? 7.377 -12.542 -17.153 1.00 91.94 79 PHE A C 1
ATOM 586 O O . PHE A 1 79 ? 7.138 -12.891 -18.303 1.00 91.94 79 PHE A O 1
ATOM 593 N N . ALA A 1 80 ? 7.735 -11.294 -16.851 1.00 89.69 80 ALA A N 1
ATOM 594 C CA . ALA A 1 80 ? 7.843 -10.261 -17.874 1.00 89.69 80 ALA A CA 1
ATOM 595 C C . ALA A 1 80 ? 8.951 -10.571 -18.888 1.00 89.69 80 ALA A C 1
ATOM 597 O O . ALA A 1 80 ? 8.727 -10.486 -20.098 1.00 89.69 80 ALA A O 1
ATOM 598 N N . LYS A 1 81 ? 10.123 -11.013 -18.408 1.00 89.00 81 LYS A N 1
ATOM 599 C CA . LYS A 1 81 ? 11.233 -11.441 -19.270 1.00 89.00 81 LYS A CA 1
ATOM 600 C C . LYS A 1 81 ? 10.821 -12.617 -20.154 1.00 89.00 81 LYS A C 1
ATOM 602 O O . LYS A 1 81 ? 11.058 -12.581 -21.356 1.00 89.00 81 LYS A O 1
ATOM 607 N N . ARG A 1 82 ? 10.178 -13.635 -19.577 1.00 90.12 82 ARG A N 1
ATOM 608 C CA . ARG A 1 82 ? 9.694 -14.802 -20.326 1.00 90.12 82 ARG A CA 1
ATOM 609 C C . ARG A 1 82 ? 8.629 -14.423 -21.360 1.00 90.12 82 ARG A C 1
ATOM 611 O O . ARG A 1 82 ? 8.735 -14.814 -22.514 1.00 90.12 82 ARG A O 1
ATOM 618 N N . SER A 1 83 ? 7.659 -13.601 -20.969 1.00 89.38 83 SER A N 1
ATOM 619 C CA . SER A 1 83 ? 6.556 -13.150 -21.828 1.00 89.38 83 SER A CA 1
ATOM 620 C C . SER A 1 83 ? 7.066 -12.350 -23.022 1.00 89.38 83 SER A C 1
ATOM 622 O O . SER A 1 83 ? 6.591 -12.534 -24.142 1.00 89.38 83 SER A O 1
ATOM 624 N N . SER A 1 84 ? 8.076 -11.504 -22.794 1.00 87.19 84 SER A N 1
ATOM 625 C CA . SER A 1 84 ? 8.743 -10.740 -23.847 1.00 87.19 84 SER A CA 1
ATOM 626 C C . SER A 1 84 ? 9.440 -11.634 -24.875 1.00 87.19 84 SER A C 1
ATOM 628 O O . SER A 1 84 ? 9.500 -11.250 -26.038 1.00 87.19 84 SER A O 1
ATOM 630 N N . LEU A 1 85 ? 9.960 -12.796 -24.463 1.00 85.19 85 LEU A N 1
ATOM 631 C CA . LEU A 1 85 ? 10.612 -13.760 -25.356 1.00 85.19 85 LEU A CA 1
ATOM 632 C C . LEU A 1 85 ? 9.598 -14.615 -26.132 1.00 85.19 85 LEU A C 1
ATOM 634 O O . LEU A 1 85 ? 9.814 -14.879 -27.307 1.00 85.19 85 LEU A O 1
ATOM 638 N N . GLU A 1 86 ? 8.506 -15.042 -25.490 1.00 86.69 86 GLU A N 1
ATOM 639 C CA . GLU A 1 86 ? 7.524 -15.959 -26.097 1.00 86.69 86 GLU A CA 1
ATOM 640 C C . GLU A 1 86 ? 6.481 -15.241 -26.969 1.00 86.69 86 GLU A C 1
ATOM 642 O O . GLU A 1 86 ? 6.118 -15.731 -28.033 1.00 86.69 86 GLU A O 1
ATOM 647 N N . SER A 1 87 ? 5.978 -14.087 -26.522 1.00 79.12 87 SER A N 1
ATOM 648 C CA . SER A 1 87 ? 4.801 -13.424 -27.116 1.00 79.12 87 SER A CA 1
ATOM 649 C C . SER A 1 87 ? 5.074 -12.016 -27.651 1.00 79.12 87 SER A C 1
ATOM 651 O O . SER A 1 87 ? 4.171 -11.376 -28.185 1.00 79.12 87 SER A O 1
ATOM 653 N N . GLY A 1 88 ? 6.283 -11.479 -27.440 1.00 83.50 88 GLY A N 1
ATOM 654 C CA . GLY A 1 88 ? 6.612 -10.071 -27.705 1.00 83.50 88 GLY A CA 1
ATOM 655 C C . GLY A 1 88 ? 5.908 -9.070 -26.775 1.00 83.50 88 GLY A C 1
ATOM 656 O O . GLY A 1 88 ? 6.196 -7.876 -26.816 1.00 83.5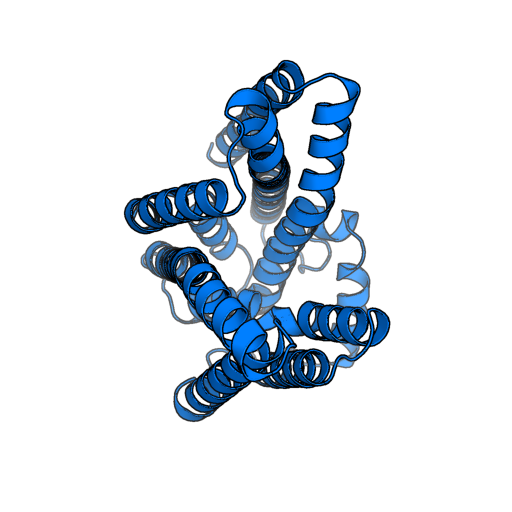0 88 GLY A O 1
ATOM 657 N N . ASN A 1 89 ? 5.013 -9.540 -25.901 1.00 85.88 89 ASN A N 1
ATOM 658 C CA . ASN A 1 89 ? 4.266 -8.729 -24.956 1.00 85.88 89 ASN A CA 1
ATOM 659 C C . ASN A 1 89 ? 4.809 -8.956 -23.531 1.00 85.88 89 ASN A C 1
ATOM 661 O O . ASN A 1 89 ? 4.551 -10.008 -22.946 1.00 85.88 89 ASN A O 1
ATOM 665 N N . PRO A 1 90 ? 5.527 -7.993 -22.923 1.00 84.75 90 PRO A N 1
ATOM 666 C CA . PRO A 1 90 ? 6.159 -8.190 -21.618 1.00 84.75 90 PRO A CA 1
ATOM 667 C C . PRO A 1 90 ? 5.176 -8.220 -20.436 1.00 84.75 90 PRO A C 1
ATOM 669 O O . PRO A 1 90 ? 5.578 -8.589 -19.337 1.00 84.75 90 PRO A O 1
ATOM 672 N N . TYR A 1 91 ? 3.908 -7.830 -20.603 1.00 88.50 91 TYR A N 1
ATOM 673 C CA . TYR A 1 91 ? 2.949 -7.732 -19.491 1.00 88.50 91 TYR A CA 1
ATOM 674 C C . TYR A 1 91 ? 1.912 -8.862 -19.450 1.00 88.50 91 TYR A C 1
ATOM 676 O O . TYR A 1 91 ? 1.269 -9.035 -18.414 1.00 88.50 91 TYR A O 1
ATOM 684 N N . LEU A 1 92 ? 1.783 -9.666 -20.511 1.00 91.69 92 LEU A N 1
ATOM 685 C CA . LEU A 1 92 ? 0.761 -10.714 -20.601 1.00 91.69 92 LEU A CA 1
ATOM 686 C C . LEU A 1 92 ? 0.913 -11.808 -19.530 1.00 91.69 92 LEU A C 1
ATOM 688 O O . LEU A 1 92 ? -0.019 -12.009 -18.751 1.00 91.69 92 LEU A O 1
ATOM 692 N N . LEU A 1 93 ? 2.064 -12.493 -19.433 1.00 93.06 93 LEU A N 1
ATOM 693 C CA . LEU A 1 93 ? 2.245 -13.534 -18.403 1.00 93.06 93 LEU A CA 1
ATOM 694 C C . LEU A 1 93 ? 2.114 -12.992 -16.966 1.00 93.06 93 LEU A C 1
ATOM 696 O O . LEU A 1 93 ? 1.424 -13.636 -16.173 1.00 93.06 93 LEU A O 1
ATOM 700 N N . PRO A 1 94 ? 2.694 -11.826 -16.600 1.00 94.06 94 PRO A N 1
ATOM 701 C CA . PRO A 1 94 ? 2.426 -11.212 -15.299 1.00 94.06 94 PRO A CA 1
ATOM 702 C C . PRO A 1 94 ? 0.933 -10.982 -15.022 1.00 94.06 94 PRO A C 1
ATOM 704 O O . PRO A 1 94 ? 0.477 -11.244 -13.908 1.00 94.06 94 PRO A O 1
ATOM 707 N N . ALA A 1 95 ? 0.166 -10.523 -16.018 1.00 94.38 95 ALA A N 1
ATOM 708 C CA . ALA A 1 95 ? -1.268 -10.286 -15.872 1.00 94.38 95 ALA A CA 1
ATOM 709 C C . ALA A 1 95 ? -2.053 -11.596 -15.694 1.00 94.38 95 ALA A C 1
ATOM 711 O O . ALA A 1 95 ? -2.870 -11.696 -14.781 1.00 94.38 95 ALA A O 1
ATOM 712 N N . VAL A 1 96 ? -1.759 -12.626 -16.494 1.00 94.75 96 VAL A N 1
ATOM 713 C CA . VAL A 1 96 ? -2.381 -13.959 -16.369 1.00 94.75 96 VAL A CA 1
ATOM 714 C C . VAL A 1 96 ? -2.081 -14.584 -15.007 1.00 94.75 96 VAL A C 1
ATOM 716 O O . VAL A 1 96 ? -2.977 -15.129 -14.361 1.00 94.75 96 VAL A O 1
ATOM 719 N N . PHE A 1 97 ? -0.848 -14.453 -14.519 1.00 95.25 97 PHE A N 1
ATOM 720 C CA . PHE A 1 97 ? -0.490 -14.918 -13.184 1.00 95.25 97 PHE A CA 1
ATOM 721 C C . PHE A 1 97 ? -1.247 -14.161 -12.083 1.00 95.25 97 PHE A C 1
ATOM 723 O O . PHE A 1 97 ? -1.749 -14.778 -11.143 1.00 95.25 97 PHE A O 1
ATOM 730 N N . ALA A 1 98 ? -1.397 -12.838 -12.213 1.00 95.50 98 ALA A N 1
ATOM 731 C CA . ALA A 1 98 ? -2.189 -12.038 -11.279 1.00 95.50 98 ALA A CA 1
ATOM 732 C C . ALA A 1 98 ? -3.678 -12.435 -11.283 1.00 95.50 98 ALA A C 1
ATOM 734 O O . ALA A 1 98 ? -4.289 -12.502 -10.214 1.00 95.50 98 ALA A O 1
ATOM 735 N N . ILE A 1 99 ? -4.251 -12.753 -12.451 1.00 97.12 99 ILE A N 1
ATOM 736 C CA . ILE A 1 99 ? -5.611 -13.307 -12.584 1.00 97.12 99 ILE A CA 1
ATOM 737 C C . ILE A 1 99 ? -5.712 -14.628 -11.820 1.00 97.12 99 ILE A C 1
ATOM 739 O O . ILE A 1 99 ? -6.583 -14.759 -10.963 1.00 97.12 99 ILE A O 1
ATOM 743 N N . ALA A 1 100 ? -4.801 -15.573 -12.072 1.00 96.75 100 ALA A N 1
ATOM 744 C CA . ALA A 1 100 ? -4.801 -16.878 -11.411 1.00 96.75 100 ALA A CA 1
ATOM 745 C C . ALA A 1 100 ? -4.701 -16.751 -9.881 1.00 96.75 100 ALA A C 1
ATOM 747 O O . ALA A 1 100 ? -5.489 -17.363 -9.160 1.00 96.75 100 ALA A O 1
ATOM 748 N N . LEU A 1 101 ? -3.796 -15.899 -9.382 1.00 95.62 101 LEU A N 1
ATOM 749 C CA . LEU A 1 101 ? -3.675 -15.616 -7.950 1.00 95.62 101 LEU A CA 1
ATOM 750 C C . LEU A 1 101 ? -4.939 -14.975 -7.368 1.00 95.62 101 LEU A C 1
ATOM 752 O O . LEU A 1 101 ? -5.349 -15.337 -6.272 1.00 95.62 101 LEU A O 1
ATOM 756 N N . THR A 1 102 ? -5.572 -14.047 -8.088 1.00 95.88 102 THR A N 1
ATOM 757 C CA . THR A 1 102 ? -6.790 -13.370 -7.609 1.00 95.88 102 THR A CA 1
ATOM 758 C C . THR A 1 102 ? -7.985 -14.314 -7.584 1.00 95.88 102 THR A C 1
ATOM 760 O O . THR A 1 102 ? -8.793 -14.248 -6.663 1.00 95.88 102 THR A O 1
ATOM 763 N N . VAL A 1 103 ? -8.095 -15.218 -8.561 1.00 97.00 103 VAL A N 1
ATOM 764 C CA . VAL A 1 103 ? -9.108 -16.281 -8.551 1.00 97.00 103 VAL A CA 1
ATOM 765 C C . VAL A 1 103 ? -8.868 -17.222 -7.374 1.00 97.00 103 VAL A C 1
ATOM 767 O O . VAL A 1 103 ? -9.805 -17.509 -6.636 1.00 97.00 103 VAL A O 1
ATOM 770 N N . ALA A 1 104 ? -7.624 -17.654 -7.152 1.00 96.44 104 ALA A N 1
ATOM 771 C CA . ALA A 1 104 ? -7.279 -18.502 -6.014 1.00 96.44 104 ALA A CA 1
ATOM 772 C C . ALA A 1 104 ? -7.600 -17.824 -4.669 1.00 96.44 104 ALA A C 1
ATOM 774 O O . ALA A 1 104 ? -8.214 -18.450 -3.808 1.00 96.44 104 ALA A O 1
ATOM 775 N N . ASP A 1 105 ? -7.258 -16.542 -4.508 1.00 94.38 105 ASP A N 1
ATOM 776 C CA . ASP A 1 105 ? -7.576 -15.752 -3.311 1.00 94.38 105 ASP A CA 1
ATOM 777 C C . ASP A 1 105 ? -9.094 -15.580 -3.130 1.00 94.38 105 ASP A C 1
ATOM 779 O O . ASP A 1 105 ? -9.627 -15.796 -2.043 1.00 94.38 105 ASP A O 1
ATOM 783 N N . ALA A 1 106 ? -9.833 -15.282 -4.203 1.00 94.69 106 ALA A N 1
ATOM 784 C CA . ALA A 1 106 ? -11.289 -15.166 -4.154 1.00 94.69 106 ALA A CA 1
ATOM 785 C C . ALA A 1 106 ? -11.967 -16.487 -3.754 1.00 94.69 106 ALA A C 1
ATOM 787 O O . ALA A 1 106 ? -12.880 -16.466 -2.928 1.00 94.69 106 ALA A O 1
ATOM 788 N N . LEU A 1 107 ? -11.509 -17.622 -4.295 1.00 95.50 107 LEU A N 1
ATOM 789 C CA . LEU A 1 107 ? -12.003 -18.952 -3.925 1.00 95.50 107 LEU A CA 1
ATOM 790 C C . LEU A 1 107 ? -11.658 -19.284 -2.470 1.00 95.50 107 LEU A C 1
ATOM 792 O O . LEU A 1 107 ? -12.528 -19.728 -1.723 1.00 95.50 107 LEU A O 1
ATOM 796 N N . TYR A 1 108 ? -10.422 -19.017 -2.043 1.00 94.88 108 TYR A N 1
ATOM 797 C CA . TYR A 1 108 ? -10.008 -19.224 -0.658 1.00 94.88 108 TYR A CA 1
ATOM 798 C C . TYR A 1 108 ? -10.871 -18.408 0.310 1.00 94.88 108 TYR A C 1
ATOM 800 O O . TYR A 1 108 ? -11.385 -18.943 1.288 1.00 94.88 108 TYR A O 1
ATOM 808 N N . LEU A 1 109 ? -11.109 -17.129 0.016 1.00 94.00 109 LEU A N 1
ATOM 809 C CA . LEU A 1 109 ? -11.972 -16.287 0.841 1.00 94.00 109 LEU A CA 1
ATOM 810 C C . LEU A 1 109 ? -13.428 -16.753 0.806 1.00 94.00 109 LEU A C 1
ATOM 812 O O . LEU A 1 109 ? -14.080 -16.735 1.842 1.00 94.00 109 LEU A O 1
ATOM 816 N N . TRP A 1 110 ? -13.936 -17.196 -0.342 1.00 93.38 110 TRP A N 1
ATOM 817 C CA . TRP A 1 110 ? -15.303 -17.701 -0.452 1.00 93.38 110 TRP A CA 1
ATOM 818 C C . TRP A 1 110 ? -15.545 -18.939 0.422 1.00 93.38 110 TRP A C 1
ATOM 820 O O . TRP A 1 110 ? -16.580 -19.030 1.078 1.00 93.38 110 TRP A O 1
ATOM 830 N N . PHE A 1 111 ? -14.594 -19.878 0.459 1.00 94.81 111 PHE A N 1
ATOM 831 C CA . PHE A 1 111 ? -14.756 -21.130 1.203 1.00 94.81 111 PHE A CA 1
ATOM 832 C C . PHE A 1 111 ? -14.276 -21.062 2.658 1.00 94.81 111 PHE A C 1
ATOM 834 O O . PHE A 1 111 ? -14.828 -21.755 3.513 1.00 94.81 111 PHE A O 1
ATOM 841 N N . CYS A 1 112 ? -13.251 -20.262 2.960 1.00 94.44 112 CYS A N 1
ATOM 842 C CA . CYS A 1 112 ? -12.594 -20.273 4.269 1.00 94.44 112 CYS A CA 1
ATOM 843 C C . CYS A 1 112 ? -12.911 -19.048 5.138 1.00 94.44 112 CYS A C 1
ATOM 845 O O . CYS A 1 112 ? -12.804 -19.146 6.364 1.00 94.44 112 CYS A O 1
ATOM 847 N N . LEU A 1 113 ? -13.287 -17.900 4.556 1.00 92.62 113 LEU A N 1
ATOM 848 C CA . LEU A 1 113 ? -13.584 -16.705 5.347 1.00 92.62 113 LEU A CA 1
ATOM 849 C C . LEU A 1 113 ? -14.983 -16.816 5.959 1.00 92.62 113 LEU A C 1
ATOM 851 O O . LEU A 1 113 ? -15.994 -16.778 5.262 1.00 92.62 113 LEU A O 1
ATOM 855 N N . LYS A 1 114 ? -15.038 -16.896 7.287 1.00 90.56 114 LYS A N 1
ATOM 856 C CA . LYS A 1 114 ? -16.289 -16.761 8.036 1.00 90.56 114 LYS A CA 1
ATOM 857 C C . LYS A 1 114 ? -16.603 -15.286 8.249 1.00 90.56 114 LYS A C 1
ATOM 859 O O . LYS A 1 114 ? -15.696 -14.484 8.464 1.00 90.56 114 LYS A O 1
ATOM 864 N N . GLU A 1 115 ? -17.886 -14.949 8.208 1.00 89.69 115 GLU A N 1
ATOM 865 C CA . GLU A 1 115 ? -18.356 -13.602 8.522 1.00 89.69 115 GLU A CA 1
ATOM 866 C C . GLU A 1 115 ? -17.972 -13.231 9.959 1.00 89.69 115 GLU A C 1
ATOM 868 O O . GLU A 1 115 ? -18.200 -14.007 10.891 1.00 89.69 115 GLU A O 1
ATOM 873 N N . THR A 1 116 ? -17.356 -12.060 10.124 1.00 88.44 116 THR A N 1
ATOM 874 C CA . THR A 1 116 ? -16.819 -11.601 11.412 1.00 88.44 116 THR A CA 1
ATOM 875 C C . THR A 1 116 ? -17.694 -10.553 12.075 1.00 88.44 116 THR A C 1
ATOM 877 O O . THR A 1 116 ? -17.586 -10.383 13.289 1.00 88.44 116 THR A O 1
ATOM 880 N N . LEU A 1 117 ? -18.566 -9.873 11.318 1.00 85.31 117 LEU A N 1
ATOM 881 C CA . LEU A 1 117 ? -19.457 -8.845 11.847 1.00 85.31 117 LEU A CA 1
ATOM 882 C C . LEU A 1 117 ? -20.879 -9.407 12.082 1.00 85.31 117 LEU A C 1
ATOM 884 O O . LEU A 1 117 ? -21.576 -9.742 11.111 1.00 85.31 117 LEU A O 1
ATOM 888 N N . PRO A 1 118 ? -21.336 -9.477 13.351 1.00 83.94 118 PRO A N 1
ATOM 889 C CA . PRO A 1 118 ? -22.693 -9.894 13.708 1.00 83.94 118 PRO A CA 1
ATOM 890 C C . PRO A 1 118 ? -23.777 -9.041 13.041 1.00 83.94 118 PRO A C 1
ATOM 892 O O . PRO A 1 118 ? -23.573 -7.850 12.805 1.00 83.94 118 PRO A O 1
ATOM 895 N N . GLU A 1 119 ? -24.935 -9.638 12.749 1.00 83.56 119 GLU A N 1
ATOM 896 C CA . GLU A 1 119 ? -26.012 -8.983 11.988 1.00 83.56 119 GLU A CA 1
ATOM 897 C C . GLU A 1 119 ? -26.573 -7.737 12.680 1.00 83.56 119 GLU A C 1
ATOM 899 O O . GLU A 1 119 ? -26.866 -6.741 12.018 1.00 83.56 119 GLU A O 1
ATOM 904 N N . ASP A 1 120 ? -26.648 -7.761 14.009 1.00 80.88 120 ASP A N 1
ATOM 905 C CA . ASP A 1 120 ? -27.123 -6.669 14.862 1.00 80.88 120 ASP A CA 1
ATOM 906 C C . ASP A 1 120 ? -26.225 -5.424 14.810 1.00 80.88 120 ASP A C 1
ATOM 908 O O . ASP A 1 120 ? -26.694 -4.310 15.058 1.00 80.88 120 ASP A O 1
ATOM 912 N N . LYS A 1 121 ? -24.955 -5.605 14.432 1.00 79.06 121 LYS A N 1
ATOM 913 C CA . LYS A 1 121 ? -23.938 -4.545 14.338 1.00 79.06 121 LYS A CA 1
ATOM 914 C C . LYS A 1 121 ? -23.732 -4.026 12.917 1.00 79.06 121 LYS A C 1
ATOM 916 O O . LYS A 1 121 ? -22.909 -3.135 12.695 1.00 79.06 121 LYS A O 1
ATOM 921 N N . ARG A 1 122 ? -24.453 -4.575 11.933 1.00 81.50 122 ARG A N 1
ATOM 922 C CA . ARG A 1 122 ? -24.353 -4.148 10.530 1.00 81.50 122 ARG A CA 1
ATOM 923 C C . ARG A 1 122 ? -25.047 -2.805 10.310 1.00 81.50 122 ARG A C 1
ATOM 925 O O . ARG A 1 122 ? -25.995 -2.432 11.001 1.00 81.50 122 ARG A O 1
ATOM 932 N N . ALA A 1 123 ? -24.589 -2.076 9.293 1.00 71.56 123 ALA A N 1
ATOM 933 C CA . ALA A 1 123 ? -25.218 -0.826 8.886 1.00 71.56 123 ALA A CA 1
ATOM 934 C C . ALA A 1 123 ? -26.673 -1.071 8.444 1.00 71.56 123 ALA A C 1
ATOM 936 O O . ALA A 1 123 ? -26.938 -1.889 7.566 1.00 71.56 123 ALA A O 1
ATOM 937 N N . LYS A 1 124 ? -27.616 -0.329 9.039 1.00 72.44 124 LYS A N 1
ATOM 938 C CA . LYS A 1 124 ? -29.065 -0.511 8.830 1.00 72.44 124 LYS A CA 1
ATOM 939 C C . LYS A 1 124 ? -29.573 -0.016 7.469 1.00 72.44 124 LYS A C 1
ATOM 941 O O . LYS A 1 124 ? -30.677 -0.372 7.074 1.00 72.44 124 LYS A O 1
ATOM 946 N N . SER A 1 125 ? -28.813 0.824 6.758 1.00 74.88 125 SER A N 1
ATOM 947 C CA . SER A 1 125 ? -29.200 1.349 5.442 1.00 74.88 125 SER A CA 1
ATOM 948 C C . SER A 1 125 ? -27.992 1.655 4.560 1.00 74.88 125 SER A C 1
ATOM 950 O O . SER A 1 125 ? -27.076 2.370 4.958 1.00 74.88 125 SER A O 1
ATOM 952 N N . LEU A 1 126 ? -28.022 1.164 3.319 1.00 68.94 126 LEU A N 1
ATOM 953 C CA . LEU A 1 126 ? -26.993 1.443 2.311 1.00 68.94 126 LEU A CA 1
ATOM 954 C C . LEU A 1 126 ? -27.067 2.884 1.782 1.00 68.94 126 LEU A C 1
ATOM 956 O O . LEU A 1 126 ? -26.045 3.472 1.439 1.00 68.94 126 LEU A O 1
ATOM 960 N N . VAL A 1 127 ? -28.260 3.486 1.749 1.00 69.19 127 VAL A N 1
ATOM 961 C CA . VAL A 1 127 ? -28.462 4.851 1.230 1.00 69.19 127 VAL A CA 1
ATOM 962 C C . VAL A 1 127 ? -27.841 5.892 2.164 1.00 69.19 127 VAL A C 1
ATOM 964 O O . VAL A 1 127 ? -27.206 6.841 1.698 1.00 69.19 127 VAL A O 1
ATOM 967 N N . SER A 1 128 ? -27.957 5.699 3.485 1.00 67.19 128 SER A N 1
ATOM 968 C CA . SER A 1 128 ? -27.256 6.556 4.448 1.00 67.19 128 SER A CA 1
ATOM 969 C C . SER A 1 128 ? -25.740 6.399 4.337 1.00 67.19 128 SER A C 1
ATOM 971 O O . SER A 1 128 ? -25.028 7.399 4.386 1.00 67.19 128 SER A O 1
ATOM 973 N N . GLU A 1 129 ? -25.247 5.179 4.099 1.00 72.69 129 GLU A N 1
ATOM 974 C CA . GLU A 1 129 ? -23.813 4.919 3.925 1.00 72.69 129 GLU A CA 1
ATOM 975 C C . GLU A 1 129 ? -23.249 5.572 2.655 1.00 72.69 129 GLU A C 1
ATOM 977 O O . GLU A 1 129 ? -22.158 6.132 2.702 1.00 72.69 129 GLU A O 1
ATOM 982 N N . PHE A 1 130 ? -23.993 5.623 1.543 1.00 70.56 130 PHE A N 1
ATOM 983 C CA . PHE A 1 130 ? -23.567 6.369 0.347 1.00 70.56 130 PHE A CA 1
ATOM 984 C C . PHE A 1 130 ? -23.461 7.882 0.595 1.00 70.56 130 PHE A C 1
ATOM 986 O O . PHE A 1 130 ? -22.533 8.537 0.109 1.00 70.56 130 PHE A O 1
ATOM 993 N N . LYS A 1 131 ? -24.378 8.456 1.384 1.00 69.44 131 LYS A N 1
ATOM 994 C CA . LYS A 1 131 ? -24.317 9.877 1.766 1.00 69.44 131 LYS A CA 1
ATOM 995 C C . LYS A 1 131 ? -23.117 10.157 2.680 1.00 69.44 131 LYS A C 1
ATOM 997 O O . LYS A 1 131 ? -22.426 11.156 2.476 1.00 69.44 131 LYS A O 1
ATOM 1002 N N . SER A 1 132 ? -22.824 9.257 3.620 1.00 67.56 132 SER A N 1
ATOM 1003 C CA . SER A 1 132 ? -21.609 9.301 4.447 1.00 67.56 132 SER A CA 1
ATOM 1004 C C . SER A 1 132 ? -20.334 9.081 3.625 1.00 67.56 132 SER A C 1
ATOM 1006 O O . SER A 1 132 ? -19.331 9.750 3.861 1.00 67.56 132 SER A O 1
ATOM 1008 N N . ALA A 1 133 ? -20.367 8.236 2.591 1.00 71.38 133 ALA A N 1
ATOM 1009 C CA . ALA A 1 133 ? -19.237 8.025 1.688 1.00 71.38 133 ALA A CA 1
ATOM 1010 C C . ALA A 1 133 ? -18.845 9.307 0.942 1.00 71.38 133 ALA A C 1
ATOM 1012 O O . ALA A 1 133 ? -17.661 9.566 0.739 1.00 71.38 133 ALA A O 1
ATOM 1013 N N . ARG A 1 134 ? -19.813 10.173 0.613 1.00 74.06 134 ARG A N 1
ATOM 1014 C CA . ARG A 1 134 ? -19.523 11.493 0.031 1.00 74.06 134 ARG A CA 1
ATOM 1015 C C . ARG A 1 134 ? -18.747 12.400 0.992 1.00 74.06 134 ARG A C 1
ATOM 1017 O O . ARG A 1 134 ? -17.906 13.171 0.538 1.00 74.06 134 ARG A O 1
ATOM 1024 N N . GLN A 1 135 ? -18.985 12.299 2.301 1.00 70.50 135 GLN A N 1
ATOM 1025 C CA . GLN A 1 135 ? -18.212 13.037 3.311 1.00 70.50 135 GLN A CA 1
ATOM 1026 C C . GLN A 1 135 ? -16.771 12.512 3.418 1.00 70.50 135 GLN A C 1
ATOM 1028 O O . GLN A 1 135 ? -15.852 13.291 3.662 1.00 70.50 135 GLN A O 1
ATOM 1033 N N . LEU A 1 136 ? -16.558 11.218 3.152 1.00 72.75 136 LEU A N 1
ATOM 1034 C CA . LEU A 1 136 ? -15.232 10.588 3.114 1.00 72.75 136 LEU A CA 1
ATOM 1035 C C . LEU A 1 136 ? -14.387 10.997 1.893 1.00 72.75 1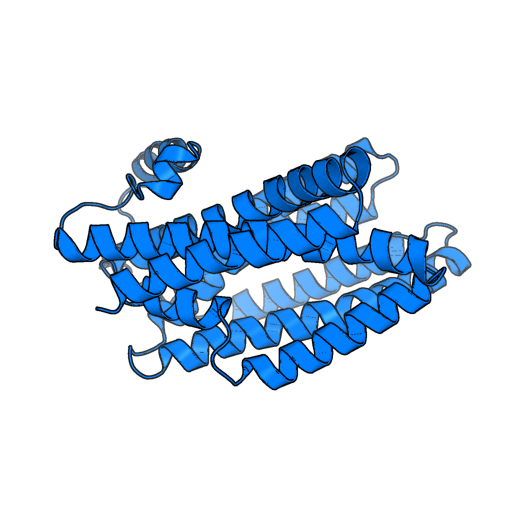36 LEU A C 1
ATOM 1037 O O . LEU A 1 136 ? -13.199 10.688 1.855 1.00 72.75 136 LEU A O 1
ATOM 1041 N N . LEU A 1 137 ? -14.958 11.708 0.912 1.00 80.06 137 LEU A N 1
ATOM 1042 C CA . LEU A 1 137 ? -14.209 12.231 -0.237 1.00 80.06 137 LEU A CA 1
ATOM 1043 C C . LEU A 1 137 ? -13.414 13.500 0.093 1.00 80.06 137 LEU A C 1
ATOM 1045 O O . LEU A 1 137 ? -12.470 13.820 -0.625 1.00 80.06 137 LEU A O 1
ATOM 1049 N N . ASN A 1 138 ? -13.778 14.235 1.151 1.00 84.50 138 ASN A N 1
ATOM 1050 C CA . ASN A 1 138 ? -13.085 15.467 1.519 1.00 84.50 138 ASN A CA 1
ATOM 1051 C C . ASN A 1 138 ? -11.829 15.154 2.363 1.00 84.50 138 ASN A C 1
ATOM 1053 O O . ASN A 1 138 ? -11.970 14.667 3.489 1.00 84.50 138 ASN A O 1
ATOM 1057 N N . PRO A 1 139 ? -10.608 15.497 1.895 1.00 82.81 139 PRO A N 1
ATOM 1058 C CA . PRO A 1 139 ? -9.369 15.266 2.643 1.00 82.81 139 PRO A CA 1
ATOM 1059 C C . PRO A 1 139 ? -9.364 15.884 4.047 1.00 82.81 139 PRO A C 1
ATOM 1061 O O . PRO A 1 139 ? -8.822 15.302 4.987 1.00 82.81 139 PRO A O 1
ATOM 1064 N N . VAL A 1 140 ? -10.002 17.047 4.214 1.00 84.19 140 VAL A N 1
ATOM 1065 C CA . VAL A 1 140 ? -10.077 17.734 5.511 1.00 84.19 140 VAL A CA 1
ATOM 1066 C C . VAL A 1 140 ? -10.977 16.969 6.481 1.00 84.19 140 VAL A C 1
ATOM 1068 O O . VAL A 1 140 ? -10.642 16.839 7.658 1.00 84.19 140 VAL A O 1
ATOM 1071 N N . SER A 1 141 ? -12.089 16.414 5.995 1.00 83.19 141 SER A N 1
ATOM 1072 C CA . SER A 1 141 ? -13.002 15.602 6.809 1.00 83.19 141 SER A CA 1
ATOM 1073 C C . SER A 1 141 ? -12.387 14.260 7.208 1.00 83.19 141 SER A C 1
ATOM 1075 O O . SER A 1 141 ? -12.670 13.770 8.301 1.00 83.19 141 SER A O 1
ATOM 1077 N N . LEU A 1 142 ? -11.492 13.700 6.381 1.00 84.94 142 LEU A N 1
ATOM 1078 C CA . LEU A 1 142 ? -10.694 12.524 6.748 1.00 84.94 142 LEU A CA 1
ATOM 1079 C C . LEU A 1 142 ? -9.749 12.831 7.917 1.00 84.94 142 LEU A C 1
ATOM 1081 O O . LEU A 1 142 ? -9.708 12.068 8.877 1.00 84.94 142 LEU A O 1
ATOM 1085 N N . LEU A 1 143 ? -9.038 13.964 7.882 1.00 83.62 143 LEU A N 1
ATOM 1086 C CA . LEU A 1 143 ? -8.139 14.373 8.974 1.00 83.62 143 LEU A CA 1
ATOM 1087 C C . LEU A 1 143 ? -8.892 14.686 10.276 1.00 83.62 143 LEU A C 1
ATOM 1089 O O . LEU A 1 143 ? -8.374 14.442 11.366 1.00 83.62 143 LEU A O 1
ATOM 1093 N N . LYS A 1 144 ? -10.118 15.212 10.179 1.00 83.06 144 LYS A N 1
ATOM 1094 C CA . LYS A 1 144 ? -10.970 15.504 11.343 1.00 83.06 144 LYS A CA 1
ATOM 1095 C C . LYS A 1 144 ? -11.766 14.299 11.848 1.00 83.06 144 LYS A C 1
ATOM 1097 O O . LYS A 1 144 ? -12.306 14.376 12.955 1.00 83.06 144 LYS A O 1
ATOM 1102 N N . PHE A 1 145 ? -11.808 13.204 11.087 1.00 82.44 145 PHE A N 1
ATOM 1103 C CA . PHE A 1 145 ? -12.632 12.027 11.366 1.00 82.44 145 PHE A CA 1
ATOM 1104 C C . PHE A 1 145 ? -14.124 12.374 11.559 1.00 82.44 145 PHE A C 1
ATOM 1106 O O . PHE A 1 145 ? -14.795 11.813 12.421 1.00 82.44 145 PHE A O 1
ATOM 1113 N N . ASP A 1 146 ? -14.653 13.298 10.746 1.00 78.19 146 ASP A N 1
ATOM 1114 C CA . ASP A 1 146 ? -16.021 13.839 10.898 1.00 78.19 146 ASP A CA 1
ATOM 1115 C C . ASP A 1 146 ? -17.129 12.790 10.668 1.00 78.19 146 ASP A C 1
ATOM 1117 O O . ASP A 1 146 ? -18.254 12.968 11.120 1.00 78.19 146 ASP A O 1
ATOM 1121 N N . ALA A 1 147 ? -16.820 11.691 9.971 1.00 74.81 147 ALA A N 1
ATOM 1122 C CA . ALA A 1 147 ? -17.767 10.613 9.673 1.00 74.81 147 ALA A CA 1
ATOM 1123 C C . ALA A 1 147 ? -17.966 9.611 10.834 1.00 74.81 147 ALA A C 1
ATOM 1125 O O . ALA A 1 147 ? -18.675 8.616 10.665 1.00 74.81 147 ALA A O 1
ATOM 1126 N N . ILE A 1 148 ? -17.313 9.829 11.981 1.00 76.25 148 ILE A N 1
ATOM 1127 C CA . ILE A 1 148 ? -17.447 9.002 13.186 1.00 76.25 148 ILE A CA 1
ATOM 1128 C C . ILE A 1 148 ? -18.416 9.689 14.152 1.00 76.25 148 ILE A C 1
ATOM 1130 O O . ILE A 1 148 ? -18.197 10.838 14.533 1.00 76.25 148 ILE A O 1
ATOM 1134 N N . ASP A 1 149 ? -19.467 8.981 1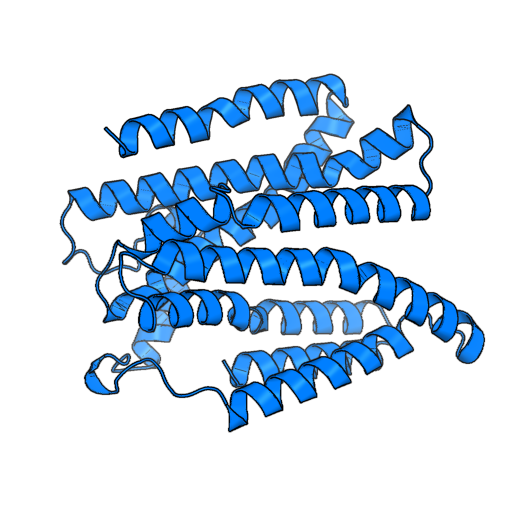4.582 1.00 68.06 149 ASP A N 1
ATOM 1135 C CA . ASP A 1 149 ? -20.397 9.522 15.581 1.00 68.06 149 ASP A CA 1
ATOM 1136 C C . ASP A 1 149 ? -19.702 9.734 16.932 1.00 68.06 149 ASP A C 1
ATOM 1138 O O . ASP A 1 149 ? -19.134 8.812 17.516 1.00 68.06 149 ASP A O 1
ATOM 1142 N N . ILE A 1 150 ? -19.836 10.949 17.467 1.00 57.44 150 ILE A N 1
ATOM 1143 C CA . ILE A 1 150 ? -19.160 11.479 18.666 1.00 57.44 150 ILE A CA 1
ATOM 1144 C C . ILE A 1 150 ? -19.763 10.918 19.975 1.00 57.44 150 ILE A C 1
ATOM 1146 O O . ILE A 1 150 ? -19.771 11.576 21.010 1.00 57.44 150 ILE A O 1
ATOM 1150 N N . ARG A 1 151 ? -20.318 9.699 19.971 1.00 55.94 151 ARG A N 1
ATOM 1151 C CA . ARG A 1 151 ? -20.694 9.042 21.240 1.00 55.94 151 ARG A CA 1
ATOM 1152 C C . ARG A 1 151 ? -19.464 8.590 22.038 1.00 55.94 151 ARG A C 1
ATOM 1154 O O . ARG A 1 151 ? -19.599 8.291 23.218 1.00 55.94 151 ARG A O 1
ATOM 1161 N N . SER A 1 152 ? -18.293 8.556 21.404 1.00 55.50 152 SER A N 1
ATOM 1162 C CA . SER A 1 152 ? -16.978 8.393 22.024 1.00 55.50 152 SER A CA 1
ATOM 1163 C C . SER A 1 152 ? -16.565 9.647 22.807 1.00 55.50 152 SER A C 1
ATOM 1165 O O . SER A 1 152 ? -16.920 10.773 22.453 1.00 55.50 152 SER A O 1
ATOM 1167 N N . CYS A 1 153 ? -15.816 9.453 23.895 1.00 59.75 153 CYS A N 1
ATOM 1168 C CA . CYS A 1 153 ? -15.394 10.526 24.790 1.00 59.75 153 CYS A CA 1
ATOM 1169 C C . CYS A 1 153 ? -14.614 11.613 24.015 1.00 59.75 153 CYS A C 1
ATOM 1171 O O . CYS A 1 153 ? -13.913 11.315 23.045 1.00 59.75 153 CYS A O 1
ATOM 1173 N N . LYS A 1 154 ? -14.694 12.892 24.421 1.00 66.31 154 LYS A N 1
ATOM 1174 C CA . LYS A 1 154 ? -13.952 13.988 23.747 1.00 66.31 154 LYS A CA 1
ATOM 1175 C C . LYS A 1 154 ? -12.441 13.713 23.676 1.00 66.31 154 LYS A C 1
ATOM 1177 O O . LYS A 1 154 ? -11.783 14.149 22.730 1.00 66.31 154 LYS A O 1
ATOM 1182 N N . GLU A 1 155 ? -11.914 12.985 24.655 1.00 67.69 155 GLU A N 1
ATOM 1183 C CA . GLU A 1 155 ? -10.515 12.559 24.726 1.00 67.69 155 GLU A CA 1
ATOM 1184 C C . GLU A 1 155 ? -10.167 11.523 23.646 1.00 67.69 155 GLU A C 1
ATOM 1186 O O . GLU A 1 155 ? -9.169 11.701 22.944 1.00 67.69 155 GLU A O 1
ATOM 1191 N N . ASP A 1 156 ? -11.042 10.542 23.395 1.00 77.19 156 ASP A N 1
ATOM 1192 C CA . ASP A 1 156 ? -10.856 9.541 22.333 1.00 77.19 156 ASP A CA 1
ATOM 1193 C C . ASP A 1 156 ? -10.768 10.197 20.953 1.00 77.19 156 ASP A C 1
ATOM 1195 O O . ASP A 1 156 ? -9.931 9.834 20.128 1.00 77.19 156 ASP A O 1
ATOM 1199 N N . MET A 1 157 ? -11.600 11.209 20.692 1.00 82.69 157 MET A N 1
ATOM 1200 C CA . MET A 1 157 ? -11.581 11.915 19.408 1.00 82.69 157 MET A CA 1
ATOM 1201 C C . MET A 1 157 ? -10.303 12.734 19.208 1.00 82.69 157 MET A C 1
ATOM 1203 O O . MET A 1 157 ? -9.812 12.847 18.079 1.00 82.69 157 MET A O 1
ATOM 1207 N N . LYS A 1 158 ? -9.733 13.295 20.282 1.00 85.38 158 LYS A N 1
ATOM 1208 C CA . LYS A 1 158 ? -8.439 13.989 20.222 1.00 85.38 158 LYS A CA 1
ATOM 1209 C C . LYS A 1 158 ? -7.310 12.996 19.931 1.00 85.38 158 LYS A C 1
ATOM 1211 O O . LYS A 1 158 ? -6.477 13.284 19.070 1.00 85.38 158 LYS A O 1
ATOM 1216 N N . ALA A 1 159 ? -7.329 11.826 20.571 1.00 86.38 159 ALA A N 1
ATOM 1217 C CA . ALA A 1 159 ? -6.372 10.751 20.320 1.00 86.38 159 ALA A CA 1
ATOM 1218 C C . ALA A 1 159 ? -6.473 10.212 18.881 1.00 86.38 159 ALA A C 1
ATOM 1220 O O . ALA A 1 159 ? -5.460 10.149 18.186 1.00 86.38 159 ALA A O 1
ATOM 1221 N N . ILE A 1 160 ? -7.685 9.928 18.383 1.00 88.25 160 ILE A N 1
ATOM 1222 C CA . ILE A 1 160 ? -7.940 9.477 17.001 1.00 88.25 160 ILE A CA 1
ATOM 1223 C C . ILE A 1 160 ? -7.367 10.466 15.978 1.00 88.25 160 ILE A C 1
ATOM 1225 O O . ILE A 1 160 ? -6.619 10.072 15.080 1.00 88.25 160 ILE A O 1
ATOM 1229 N N . ARG A 1 161 ? -7.681 11.760 16.123 1.00 90.31 161 ARG A N 1
ATOM 1230 C CA . ARG A 1 161 ? -7.192 12.817 15.220 1.00 90.31 161 ARG A CA 1
ATOM 1231 C C . ARG A 1 161 ? -5.675 12.953 15.281 1.00 90.31 161 ARG A C 1
ATOM 1233 O O . ARG A 1 161 ? -5.029 13.076 14.242 1.00 90.31 161 ARG A O 1
ATOM 1240 N N . GLY A 1 162 ? -5.108 12.897 16.486 1.00 91.50 162 GLY A N 1
ATOM 1241 C CA . GLY A 1 162 ? -3.666 12.937 16.700 1.00 91.50 162 GLY A CA 1
ATOM 1242 C C . GLY A 1 162 ? -2.948 11.764 16.030 1.00 91.50 162 GLY A C 1
ATOM 1243 O O . GLY A 1 162 ? -2.026 11.977 15.245 1.00 91.50 162 GLY A O 1
ATOM 1244 N N . LEU A 1 163 ? -3.410 10.534 16.269 1.00 92.31 163 LEU A N 1
ATOM 1245 C CA . LEU A 1 163 ? -2.861 9.320 15.657 1.00 92.31 163 LEU A CA 1
ATOM 1246 C C . LEU A 1 163 ? -3.000 9.338 14.130 1.00 92.31 163 LEU A C 1
ATOM 1248 O O . LEU A 1 163 ? -2.062 8.964 13.426 1.00 92.31 163 LEU A O 1
ATOM 1252 N N . GLY A 1 164 ? -4.138 9.804 13.608 1.00 92.94 164 GLY A N 1
ATOM 1253 C CA . GLY A 1 164 ? -4.350 9.968 12.170 1.00 92.94 164 GLY A CA 1
ATOM 1254 C C . GLY A 1 164 ? -3.386 10.974 11.538 1.00 92.94 164 GLY A C 1
ATOM 1255 O O . GLY A 1 164 ? -2.819 10.690 10.482 1.00 92.94 164 GLY A O 1
ATOM 1256 N N . LEU A 1 165 ? -3.139 12.111 12.198 1.00 94.25 165 LEU A N 1
ATOM 1257 C CA . LEU A 1 165 ? -2.170 13.108 11.737 1.00 94.25 165 LEU A CA 1
ATOM 1258 C C . LEU A 1 165 ? -0.735 12.565 11.770 1.00 94.25 165 LEU A C 1
ATOM 1260 O O . LEU A 1 165 ? -0.003 12.729 10.794 1.00 94.25 165 LEU A O 1
ATOM 1264 N N . VAL A 1 166 ? -0.344 11.880 12.850 1.00 94.69 166 VAL A N 1
ATOM 1265 C CA . VAL A 1 166 ? 0.967 11.213 12.956 1.00 94.69 166 VAL A CA 1
ATOM 1266 C C . VAL A 1 166 ? 1.143 10.202 11.824 1.00 94.69 166 VAL A C 1
ATOM 1268 O O . VAL A 1 166 ? 2.177 10.201 11.160 1.00 94.69 166 VAL A O 1
ATOM 1271 N N . TYR A 1 167 ? 0.124 9.381 11.559 1.00 94.50 167 TYR A N 1
ATOM 1272 C CA . TYR A 1 167 ? 0.150 8.388 10.487 1.00 94.50 167 TYR A CA 1
ATOM 1273 C C . TYR A 1 167 ? 0.280 9.019 9.099 1.00 94.50 167 TYR A C 1
ATOM 1275 O O . TYR A 1 167 ? 1.100 8.569 8.295 1.00 94.50 167 TYR A O 1
ATOM 1283 N N . PHE A 1 168 ? -0.495 10.075 8.831 1.00 96.00 168 PHE A N 1
ATOM 1284 C CA . PHE A 1 168 ? -0.423 10.830 7.584 1.00 96.00 168 PHE A CA 1
ATOM 1285 C C . PHE A 1 168 ? 0.974 11.425 7.375 1.00 96.00 168 PHE A C 1
ATOM 1287 O O . PHE A 1 168 ? 1.587 11.169 6.343 1.00 96.00 168 PHE A O 1
ATOM 1294 N N . LEU A 1 169 ? 1.499 12.165 8.358 1.00 95.75 169 LEU A N 1
ATOM 1295 C CA . LEU A 1 169 ? 2.810 12.817 8.263 1.00 95.75 169 LEU A CA 1
ATOM 1296 C C . LEU A 1 169 ? 3.940 11.798 8.110 1.00 95.75 169 LEU A C 1
ATOM 1298 O O . LEU A 1 169 ? 4.792 11.958 7.239 1.00 95.75 169 LEU A O 1
ATOM 1302 N N . PHE A 1 170 ? 3.921 10.727 8.909 1.00 95.00 170 PHE A N 1
ATOM 1303 C CA . PHE A 1 170 ? 4.908 9.657 8.804 1.00 95.00 170 PHE A CA 1
ATOM 1304 C C . PHE A 1 170 ? 4.930 9.064 7.391 1.00 95.00 170 PHE A C 1
ATOM 1306 O O . PHE A 1 170 ? 5.987 9.011 6.769 1.00 95.00 170 PHE A O 1
ATOM 1313 N N . LEU A 1 171 ? 3.773 8.655 6.856 1.00 95.06 171 LEU A N 1
ATOM 1314 C CA . LEU A 1 171 ? 3.712 8.058 5.520 1.00 95.06 171 LEU A CA 1
ATOM 1315 C C . LEU A 1 171 ? 4.004 9.057 4.404 1.00 95.06 171 LEU A C 1
ATOM 1317 O O . LEU A 1 171 ? 4.534 8.654 3.372 1.00 95.06 171 LEU A O 1
ATOM 1321 N N . PHE A 1 172 ? 3.673 10.330 4.599 1.00 96.12 172 PHE A N 1
ATOM 1322 C CA . PHE A 1 172 ? 3.934 11.385 3.630 1.00 96.12 172 PHE A CA 1
ATOM 1323 C C . PHE A 1 172 ? 5.442 11.550 3.424 1.00 96.12 172 PHE A C 1
ATOM 1325 O O . PHE A 1 172 ? 5.922 11.456 2.293 1.00 96.12 172 PHE A O 1
ATOM 1332 N N . PHE A 1 173 ? 6.198 11.700 4.516 1.00 95.00 173 PHE A N 1
ATOM 1333 C CA . PHE A 1 173 ? 7.653 11.815 4.442 1.00 95.00 173 PHE A CA 1
ATOM 1334 C C . PHE A 1 173 ? 8.315 10.493 4.049 1.00 95.00 173 PHE A C 1
ATOM 1336 O O . PHE A 1 173 ? 9.183 10.488 3.177 1.00 95.00 173 PHE A O 1
ATOM 1343 N N . PHE A 1 174 ? 7.881 9.370 4.636 1.00 94.06 174 PHE A N 1
ATOM 1344 C CA . PHE A 1 174 ? 8.436 8.047 4.337 1.00 94.06 174 PHE A CA 1
ATOM 1345 C C . PHE A 1 174 ? 8.309 7.722 2.851 1.00 94.06 174 PHE A C 1
ATOM 1347 O O . PHE A 1 174 ? 9.310 7.451 2.199 1.00 94.06 174 PHE A O 1
ATOM 1354 N N . SER A 1 175 ? 7.099 7.831 2.299 1.00 95.12 175 SER A N 1
ATOM 1355 C CA . SER A 1 175 ? 6.832 7.500 0.899 1.00 95.12 175 SER A CA 1
ATOM 1356 C C . SER A 1 175 ? 7.554 8.432 -0.071 1.00 95.12 175 SER A C 1
ATOM 1358 O O . SER A 1 175 ? 7.965 7.991 -1.143 1.00 95.12 175 SER A O 1
ATOM 1360 N N . GLY A 1 176 ? 7.702 9.712 0.280 1.00 95.06 176 GLY A N 1
ATOM 1361 C CA . GLY A 1 176 ? 8.420 10.677 -0.544 1.00 95.06 176 GLY A CA 1
ATOM 1362 C C . GLY A 1 176 ? 9.920 10.382 -0.642 1.00 95.06 176 GLY A C 1
ATOM 1363 O O . GLY A 1 176 ? 10.478 10.316 -1.743 1.00 95.06 176 GLY A O 1
ATOM 1364 N N . LEU A 1 177 ? 10.571 10.142 0.500 1.00 94.81 177 LEU A N 1
ATOM 1365 C CA . LEU A 1 177 ? 11.991 9.776 0.541 1.00 94.81 177 LEU A CA 1
ATOM 1366 C C . LEU A 1 177 ? 12.240 8.387 -0.063 1.00 94.81 177 LEU A C 1
ATOM 1368 O O . LEU A 1 177 ? 13.168 8.222 -0.851 1.00 94.81 177 LEU A O 1
ATOM 1372 N N . GLU A 1 178 ? 11.377 7.412 0.229 1.00 94.19 178 GLU A N 1
ATOM 1373 C CA . GLU A 1 178 ? 11.435 6.066 -0.353 1.00 94.19 178 GLU A CA 1
ATOM 1374 C C . GLU A 1 178 ? 11.378 6.107 -1.887 1.00 94.19 178 GLU A C 1
ATOM 1376 O O . GLU A 1 178 ? 12.178 5.455 -2.557 1.00 94.19 178 GLU A O 1
ATOM 1381 N N . PHE A 1 179 ? 10.488 6.923 -2.461 1.00 95.12 179 PHE A N 1
ATOM 1382 C CA . PHE A 1 179 ? 10.380 7.060 -3.913 1.00 95.12 179 PHE A CA 1
ATOM 1383 C C . PHE A 1 179 ? 11.637 7.695 -4.530 1.00 95.12 179 PHE A C 1
ATOM 1385 O O . PHE A 1 179 ? 12.197 7.177 -5.502 1.00 95.12 179 PHE A O 1
ATOM 1392 N N . THR A 1 180 ? 12.124 8.793 -3.941 1.00 96.38 180 THR A N 1
ATOM 1393 C CA . THR A 1 180 ? 13.309 9.516 -4.443 1.00 96.38 180 THR A CA 1
ATOM 1394 C C . THR A 1 180 ? 14.630 8.762 -4.250 1.00 96.38 180 THR A C 1
ATOM 1396 O O . THR A 1 180 ? 15.636 9.126 -4.867 1.00 96.38 180 THR A O 1
ATOM 1399 N N . LEU A 1 181 ? 14.649 7.682 -3.463 1.00 95.38 181 LEU A N 1
ATOM 1400 C CA . LEU A 1 181 ? 15.820 6.814 -3.284 1.00 95.38 181 LEU A CA 1
ATOM 1401 C C . LEU A 1 181 ? 16.288 6.182 -4.599 1.00 95.38 181 LEU A C 1
ATOM 1403 O O . LEU A 1 181 ? 17.489 6.010 -4.826 1.00 95.38 181 LEU A O 1
ATOM 1407 N N . THR A 1 182 ? 15.359 5.902 -5.512 1.00 94.94 182 THR A N 1
ATOM 1408 C CA . THR A 1 182 ? 15.691 5.426 -6.863 1.00 94.94 182 THR A CA 1
ATOM 1409 C C . THR A 1 182 ? 16.509 6.461 -7.640 1.00 94.94 182 THR A C 1
ATOM 1411 O O . THR A 1 182 ? 17.548 6.133 -8.214 1.00 94.94 182 THR A O 1
ATOM 1414 N N . PHE A 1 183 ? 16.122 7.737 -7.596 1.00 95.25 183 PHE A N 1
ATOM 1415 C CA . PHE A 1 183 ? 16.879 8.805 -8.249 1.00 95.25 183 PHE A CA 1
ATOM 1416 C C . PHE A 1 183 ? 18.241 9.023 -7.597 1.00 95.25 183 PHE A C 1
ATOM 1418 O O . PHE A 1 183 ? 19.228 9.218 -8.307 1.00 95.25 183 PHE A O 1
ATOM 1425 N N . LEU A 1 184 ? 18.312 8.959 -6.264 1.00 95.25 184 LEU A N 1
ATOM 1426 C CA . LEU A 1 184 ? 19.562 9.130 -5.525 1.00 95.25 184 LEU A CA 1
ATOM 1427 C C . LEU A 1 184 ? 20.579 8.046 -5.891 1.00 95.25 184 LEU A C 1
ATOM 1429 O O . LEU A 1 184 ? 21.723 8.348 -6.232 1.00 95.25 184 LEU A O 1
ATOM 1433 N N . THR A 1 185 ? 20.148 6.785 -5.866 1.00 96.44 185 THR A N 1
ATOM 1434 C CA . THR A 1 185 ? 21.020 5.640 -6.158 1.00 96.44 185 THR A CA 1
ATOM 1435 C C . THR A 1 185 ? 21.475 5.615 -7.608 1.00 96.44 185 THR A C 1
ATOM 1437 O O . THR A 1 185 ? 22.643 5.343 -7.889 1.00 96.44 185 THR A O 1
ATOM 1440 N N . HIS A 1 186 ? 20.593 5.981 -8.538 1.00 95.00 186 HIS A N 1
ATOM 1441 C CA . HIS A 1 186 ? 20.971 6.110 -9.938 1.00 95.00 186 HIS A CA 1
ATOM 1442 C C . HIS A 1 186 ? 21.956 7.268 -10.162 1.00 95.00 186 HIS A C 1
ATOM 1444 O O . HIS A 1 186 ? 22.954 7.106 -10.863 1.00 95.00 186 HIS A O 1
ATOM 1450 N N . LYS A 1 187 ? 21.723 8.434 -9.547 1.00 93.19 187 LYS A N 1
ATOM 1451 C CA . LYS A 1 187 ? 22.572 9.619 -9.737 1.00 93.19 187 LYS A CA 1
ATOM 1452 C C . LYS A 1 187 ? 23.973 9.430 -9.152 1.00 93.19 187 LYS A C 1
ATOM 1454 O O . LYS A 1 187 ? 24.942 9.750 -9.840 1.00 93.19 187 LYS A O 1
ATOM 1459 N N . ASN A 1 188 ? 24.070 8.890 -7.936 1.00 94.38 188 ASN A N 1
ATOM 1460 C CA . ASN A 1 188 ? 25.333 8.787 -7.197 1.00 94.38 188 ASN A CA 1
ATOM 1461 C C . ASN A 1 188 ? 26.115 7.507 -7.507 1.00 94.38 188 ASN A C 1
ATOM 1463 O O . ASN A 1 188 ? 27.337 7.554 -7.592 1.00 94.38 188 ASN A O 1
ATOM 1467 N N . PHE A 1 189 ? 25.428 6.376 -7.692 1.00 95.12 189 PHE A N 1
ATOM 1468 C CA . PHE A 1 189 ? 26.074 5.066 -7.846 1.00 95.12 189 PHE A CA 1
ATOM 1469 C C . PHE A 1 189 ? 25.866 4.435 -9.225 1.00 95.12 189 PHE A C 1
ATOM 1471 O O . PHE A 1 189 ? 26.330 3.322 -9.456 1.00 95.12 189 PHE A O 1
ATOM 1478 N N . LYS A 1 190 ? 25.155 5.113 -10.140 1.00 96.25 190 LYS A N 1
ATOM 1479 C CA . LYS A 1 190 ? 24.823 4.597 -11.481 1.00 96.25 190 LYS A CA 1
ATOM 1480 C C . LYS A 1 190 ? 24.123 3.237 -11.442 1.00 96.25 190 LYS A C 1
ATOM 1482 O O . LYS A 1 190 ? 24.291 2.422 -12.345 1.00 96.25 190 LYS A O 1
ATOM 1487 N N . TYR A 1 191 ? 23.315 2.999 -10.406 1.00 96.00 191 TYR A N 1
ATOM 1488 C CA . TYR A 1 191 ? 22.583 1.744 -10.279 1.00 96.00 191 TYR A CA 1
ATOM 1489 C C . TYR A 1 191 ? 21.642 1.536 -11.469 1.00 96.00 191 TYR A C 1
ATOM 1491 O O . TYR A 1 191 ? 20.856 2.417 -11.832 1.00 96.00 191 TYR A O 1
ATOM 1499 N N . SER A 1 192 ? 21.720 0.342 -12.050 1.00 93.25 192 SER A N 1
ATOM 1500 C CA . SER A 1 192 ? 20.749 -0.174 -13.013 1.00 93.25 192 SER A CA 1
ATOM 1501 C C . SER A 1 192 ? 19.422 -0.516 -12.328 1.00 93.25 192 SER A C 1
ATOM 1503 O O . SER A 1 192 ? 19.366 -0.725 -11.113 1.00 93.25 192 SER A O 1
ATOM 1505 N N . SER A 1 193 ? 18.348 -0.661 -13.109 1.00 88.06 193 SER A N 1
ATOM 1506 C CA . SER A 1 193 ? 17.036 -1.073 -12.587 1.00 88.06 193 SER A CA 1
ATOM 1507 C C . SER A 1 193 ? 17.085 -2.427 -11.868 1.00 88.06 193 SER A C 1
ATOM 1509 O O . SER A 1 193 ? 16.376 -2.624 -10.886 1.00 88.06 193 SER A O 1
ATOM 1511 N N . MET A 1 194 ? 17.963 -3.342 -12.303 1.00 85.44 194 MET A N 1
ATOM 1512 C CA . MET A 1 194 ? 18.174 -4.626 -11.626 1.00 85.44 194 MET A CA 1
ATOM 1513 C C . MET A 1 194 ? 18.817 -4.436 -10.248 1.00 85.44 194 MET A C 1
ATOM 1515 O O . MET A 1 194 ? 18.349 -5.008 -9.270 1.00 85.44 194 MET A O 1
ATOM 1519 N N . GLN A 1 195 ? 19.850 -3.595 -10.140 1.00 90.75 195 GLN A N 1
ATOM 1520 C CA . GLN A 1 195 ? 20.495 -3.304 -8.853 1.00 90.75 195 GLN A CA 1
ATOM 1521 C C . GLN A 1 195 ? 19.539 -2.600 -7.883 1.00 90.75 195 GLN A C 1
ATOM 1523 O O . GLN A 1 195 ? 19.513 -2.935 -6.702 1.00 90.75 195 GLN A O 1
ATOM 1528 N N . GLN A 1 196 ? 18.703 -1.682 -8.376 1.00 91.50 196 GLN A N 1
ATOM 1529 C CA . GLN A 1 196 ? 17.641 -1.069 -7.572 1.00 91.50 196 GLN A CA 1
ATOM 1530 C C . GLN A 1 196 ? 16.596 -2.099 -7.125 1.00 91.50 196 GLN A C 1
ATOM 1532 O O . GLN A 1 196 ? 16.179 -2.079 -5.969 1.00 91.50 196 GLN A O 1
ATOM 1537 N N . GLY A 1 197 ? 16.214 -3.030 -8.004 1.00 88.12 197 GLY A N 1
ATOM 1538 C CA . GLY A 1 197 ? 15.342 -4.153 -7.656 1.00 88.12 197 GLY A CA 1
ATOM 1539 C C . GLY A 1 197 ? 15.929 -5.019 -6.539 1.00 88.12 197 GLY A C 1
ATOM 1540 O O . GLY A 1 197 ? 15.245 -5.297 -5.558 1.00 88.12 197 GLY A O 1
ATOM 1541 N N . MET A 1 198 ? 17.216 -5.369 -6.634 1.00 88.06 198 MET A N 1
ATOM 1542 C CA . MET A 1 198 ? 17.925 -6.123 -5.592 1.00 88.06 198 MET A CA 1
ATOM 1543 C C . MET A 1 198 ? 18.036 -5.335 -4.279 1.00 88.06 198 MET A C 1
ATOM 1545 O O . MET A 1 198 ? 17.865 -5.905 -3.205 1.00 88.06 198 MET A O 1
ATOM 1549 N N . MET A 1 199 ? 18.257 -4.020 -4.340 1.00 91.56 199 MET A N 1
ATOM 1550 C CA . MET A 1 199 ? 18.244 -3.158 -3.155 1.00 91.56 199 MET A CA 1
ATOM 1551 C C . MET A 1 199 ? 16.885 -3.215 -2.441 1.00 91.56 199 MET A C 1
ATOM 1553 O O . MET A 1 199 ? 16.843 -3.472 -1.239 1.00 91.56 199 MET A O 1
ATOM 1557 N N . PHE A 1 200 ? 15.774 -3.037 -3.165 1.00 89.94 200 PHE A N 1
ATOM 1558 C CA . PHE A 1 200 ? 14.434 -3.137 -2.572 1.00 89.94 200 PHE A CA 1
ATOM 1559 C C . PHE A 1 200 ? 14.096 -4.549 -2.090 1.00 89.94 200 PHE A C 1
ATOM 1561 O O . PHE A 1 200 ? 13.397 -4.689 -1.091 1.00 89.94 200 PHE A O 1
ATOM 1568 N N . PHE A 1 201 ? 14.627 -5.587 -2.736 1.00 89.62 201 PHE A N 1
ATOM 1569 C CA . PHE A 1 201 ? 14.506 -6.964 -2.262 1.00 89.62 201 PHE A CA 1
ATOM 1570 C C . PHE A 1 201 ? 15.140 -7.140 -0.872 1.00 89.62 201 PHE A C 1
ATOM 1572 O O . PHE A 1 201 ? 14.484 -7.642 0.042 1.00 89.62 201 PHE A O 1
ATOM 1579 N N . PHE A 1 202 ? 16.370 -6.656 -0.669 1.00 89.75 202 PHE A N 1
ATOM 1580 C CA . PHE A 1 202 ? 17.024 -6.712 0.644 1.00 89.75 202 PHE A CA 1
ATOM 1581 C C . PHE A 1 202 ? 16.339 -5.820 1.686 1.00 89.75 202 PHE A C 1
ATOM 1583 O O . PHE A 1 202 ? 16.185 -6.249 2.829 1.00 89.75 202 PHE A O 1
ATOM 1590 N N . ILE A 1 203 ? 15.874 -4.622 1.305 1.00 89.38 203 ILE A N 1
ATOM 1591 C CA . ILE A 1 203 ? 15.053 -3.768 2.183 1.00 89.38 203 ILE A CA 1
ATOM 1592 C C . ILE A 1 203 ? 13.771 -4.503 2.596 1.00 89.38 203 ILE A C 1
ATOM 1594 O O . ILE A 1 203 ? 13.392 -4.480 3.761 1.00 89.38 203 ILE A O 1
ATOM 1598 N N . GLY A 1 204 ? 13.120 -5.205 1.670 1.00 87.12 204 GLY A N 1
ATOM 1599 C CA . GLY A 1 204 ? 11.940 -6.006 1.971 1.00 87.12 204 GLY A CA 1
ATOM 1600 C C . GLY A 1 204 ? 12.236 -7.120 2.976 1.00 87.12 204 GLY A C 1
ATOM 1601 O O . GLY A 1 204 ? 11.491 -7.279 3.940 1.00 87.12 204 GLY A O 1
ATOM 1602 N N . ILE A 1 205 ? 13.339 -7.860 2.804 1.00 88.56 205 ILE A N 1
ATOM 1603 C CA . ILE A 1 205 ? 13.750 -8.916 3.747 1.00 88.56 205 ILE A CA 1
ATOM 1604 C C . ILE A 1 205 ? 13.996 -8.338 5.141 1.00 88.56 205 ILE A C 1
ATOM 1606 O O . ILE A 1 205 ? 13.490 -8.880 6.125 1.00 88.56 205 ILE A O 1
ATOM 1610 N N . THR A 1 206 ? 14.737 -7.231 5.245 1.00 85.88 206 THR A N 1
ATOM 1611 C CA . THR A 1 206 ? 14.982 -6.596 6.546 1.00 85.88 206 THR A CA 1
ATOM 1612 C C . THR A 1 206 ? 13.681 -6.090 7.161 1.00 85.88 206 THR A C 1
ATOM 1614 O O . THR A 1 206 ? 13.450 -6.318 8.347 1.00 85.88 206 THR A O 1
ATOM 1617 N N . MET A 1 207 ? 12.777 -5.511 6.364 1.00 83.38 207 MET A N 1
ATOM 1618 C CA . MET A 1 207 ? 11.437 -5.138 6.818 1.00 83.38 207 MET A CA 1
ATOM 1619 C C . MET A 1 207 ? 10.651 -6.338 7.340 1.00 83.38 207 MET A C 1
ATOM 1621 O O . MET A 1 207 ? 10.085 -6.229 8.422 1.00 83.38 207 MET A O 1
ATOM 1625 N N . ALA A 1 208 ? 10.640 -7.474 6.636 1.00 83.19 208 ALA A N 1
ATOM 1626 C CA . ALA A 1 208 ? 9.927 -8.681 7.057 1.00 83.19 208 ALA A CA 1
ATOM 1627 C C . ALA A 1 208 ? 10.456 -9.229 8.393 1.00 83.19 208 ALA A C 1
ATOM 1629 O O . ALA A 1 208 ? 9.663 -9.568 9.272 1.00 83.19 208 ALA A O 1
ATOM 1630 N N . LEU A 1 209 ? 11.782 -9.258 8.570 1.00 84.31 209 LEU A N 1
ATOM 1631 C CA . LEU A 1 209 ? 12.424 -9.686 9.818 1.00 84.31 209 LEU A CA 1
ATOM 1632 C C . LEU A 1 209 ? 12.110 -8.729 10.976 1.00 84.31 209 LEU A C 1
ATOM 1634 O O . LEU A 1 209 ? 11.806 -9.165 12.086 1.00 84.31 209 LEU A O 1
ATOM 1638 N N . VAL A 1 210 ? 12.132 -7.421 10.712 1.00 82.56 210 VAL A N 1
ATOM 1639 C CA . VAL A 1 210 ? 11.858 -6.386 11.718 1.00 82.56 210 VAL A CA 1
ATOM 1640 C C . VAL A 1 210 ? 10.357 -6.253 11.999 1.00 82.56 210 VAL A C 1
ATOM 1642 O O . VAL A 1 210 ? 9.982 -5.795 13.072 1.00 82.56 210 VAL A O 1
ATOM 1645 N N . GLN A 1 211 ? 9.458 -6.687 11.114 1.00 72.44 211 GLN A N 1
ATOM 1646 C CA . GLN A 1 211 ? 8.011 -6.506 11.298 1.00 72.44 211 GLN A CA 1
ATOM 1647 C C . GLN A 1 211 ? 7.399 -7.317 12.440 1.00 72.44 211 GLN A C 1
ATOM 1649 O O . GLN A 1 211 ? 6.328 -6.952 12.922 1.00 72.44 211 GLN A O 1
ATOM 1654 N N . GLY A 1 212 ? 8.082 -8.372 12.899 1.00 58.84 212 GLY A N 1
ATOM 1655 C CA . GLY A 1 212 ? 7.758 -9.054 14.156 1.00 58.84 212 GLY A CA 1
ATOM 1656 C C . GLY A 1 212 ? 7.995 -8.187 15.405 1.00 58.84 212 GLY A C 1
ATOM 1657 O O . GLY A 1 212 ? 7.557 -8.553 16.493 1.00 58.84 212 GLY A O 1
ATOM 1658 N N . SER A 1 213 ? 8.661 -7.037 15.248 1.00 61.38 213 SER A N 1
ATOM 1659 C CA . SER A 1 213 ? 8.900 -6.014 16.272 1.00 61.38 213 SER A CA 1
ATOM 1660 C C . SER A 1 213 ? 7.983 -4.784 16.100 1.00 61.38 213 SER A C 1
ATOM 1662 O O . SER A 1 213 ? 7.124 -4.725 15.217 1.00 61.38 213 SER A O 1
ATOM 1664 N N . ALA A 1 214 ? 8.151 -3.778 16.962 1.00 63.72 214 ALA A N 1
ATOM 1665 C CA . ALA A 1 214 ? 7.325 -2.572 17.030 1.00 63.72 214 ALA A CA 1
ATOM 1666 C C . ALA A 1 214 ? 7.584 -1.581 15.869 1.00 63.72 214 ALA A C 1
ATOM 1668 O O . ALA A 1 214 ? 8.190 -0.526 16.051 1.00 63.72 214 ALA A O 1
ATOM 1669 N N . THR A 1 215 ? 7.101 -1.897 14.665 1.00 81.69 215 THR A N 1
ATOM 1670 C CA . THR A 1 215 ? 7.168 -0.990 13.502 1.00 81.69 215 THR A CA 1
ATOM 1671 C C . THR A 1 215 ? 6.033 0.041 13.497 1.00 81.69 215 THR A C 1
ATOM 1673 O O . THR A 1 215 ? 4.916 -0.224 13.942 1.00 81.69 215 THR A O 1
ATOM 1676 N N . VAL A 1 216 ? 6.304 1.236 12.956 1.00 86.56 216 VAL A N 1
ATOM 1677 C CA . VAL A 1 216 ? 5.407 2.405 13.055 1.00 86.56 216 VAL A CA 1
ATOM 1678 C C . VAL A 1 216 ? 3.999 2.117 12.525 1.00 86.56 216 VAL A C 1
ATOM 1680 O O . VAL A 1 216 ? 3.015 2.400 13.204 1.00 86.56 216 VAL A O 1
ATOM 1683 N N . VAL A 1 217 ? 3.878 1.519 11.334 1.00 88.25 217 VAL A N 1
ATOM 1684 C CA . VAL A 1 217 ? 2.568 1.287 10.703 1.00 88.25 217 VAL A CA 1
ATOM 1685 C C . VAL A 1 217 ? 1.715 0.280 11.495 1.00 88.25 217 VAL A C 1
ATOM 1687 O O . VAL A 1 217 ? 0.596 0.653 11.854 1.00 88.25 217 VAL A O 1
ATOM 1690 N N . PRO A 1 218 ? 2.177 -0.947 11.821 1.00 87.81 218 PRO A N 1
ATOM 1691 C CA . PRO A 1 218 ? 1.433 -1.870 12.681 1.00 87.81 218 PRO A CA 1
ATOM 1692 C C . PRO A 1 218 ? 1.117 -1.311 14.070 1.00 87.81 218 PRO A C 1
ATOM 1694 O O . PRO A 1 218 ? -0.008 -1.490 14.535 1.00 87.81 218 PRO A O 1
ATOM 1697 N N . CYS A 1 219 ? 2.046 -0.593 14.712 1.00 89.25 219 CYS A N 1
ATOM 1698 C CA 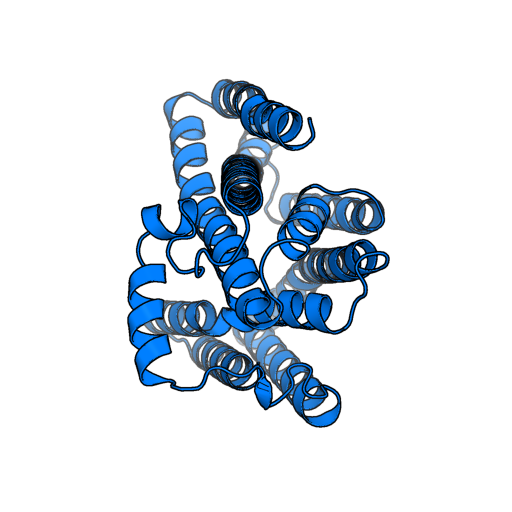. CYS A 1 219 ? 1.813 0.005 16.029 1.00 89.25 219 CYS A CA 1
ATOM 1699 C C . CYS A 1 219 ? 0.714 1.071 15.986 1.00 89.25 219 CYS A C 1
ATOM 1701 O O . CYS A 1 219 ? -0.243 0.981 16.751 1.00 89.25 219 CYS A O 1
ATOM 1703 N N . LEU A 1 220 ? 0.785 2.029 15.055 1.00 91.00 220 LEU A N 1
ATOM 1704 C CA . LEU A 1 220 ? -0.252 3.057 14.917 1.00 91.00 220 LEU A CA 1
ATOM 1705 C C . LEU A 1 220 ? -1.603 2.451 14.506 1.00 91.00 220 LEU A C 1
ATOM 1707 O O . LEU A 1 220 ? -2.637 2.854 15.030 1.00 91.00 220 LEU A O 1
ATOM 1711 N N . THR A 1 221 ? -1.591 1.440 13.628 1.00 89.50 221 THR A N 1
ATOM 1712 C CA . THR A 1 221 ? -2.797 0.694 13.219 1.00 89.50 221 THR A CA 1
ATOM 1713 C C . THR A 1 221 ? -3.408 -0.075 14.398 1.00 89.50 221 THR A C 1
ATOM 1715 O O . THR A 1 221 ? -4.626 -0.180 14.518 1.00 89.50 221 THR A O 1
ATOM 1718 N N . THR A 1 222 ? -2.577 -0.579 15.311 1.00 88.94 222 THR A N 1
ATOM 1719 C CA . THR A 1 222 ? -3.036 -1.214 16.551 1.00 88.94 222 THR A CA 1
ATOM 1720 C C . THR A 1 222 ? -3.620 -0.171 17.498 1.00 88.94 222 THR A C 1
ATOM 1722 O O . THR A 1 222 ? -4.757 -0.327 17.926 1.00 88.94 222 THR A O 1
ATOM 1725 N N . LEU A 1 223 ? -2.915 0.931 17.763 1.00 89.12 223 LEU A N 1
ATOM 1726 C CA . LEU A 1 223 ? -3.387 2.005 18.645 1.00 89.12 223 LEU A CA 1
ATOM 1727 C C . LEU A 1 223 ? -4.737 2.570 18.191 1.00 89.12 223 LEU A C 1
ATOM 1729 O O . LEU A 1 223 ? -5.670 2.650 18.989 1.00 89.12 223 LEU A O 1
ATOM 1733 N N . ILE A 1 224 ? -4.888 2.887 16.902 1.00 88.62 224 ILE A N 1
ATOM 1734 C CA . ILE A 1 224 ? -6.151 3.427 16.383 1.00 88.62 224 ILE A CA 1
ATOM 1735 C C . ILE A 1 224 ? -7.297 2.412 16.485 1.00 88.62 224 ILE A C 1
ATOM 1737 O O . ILE A 1 224 ? -8.425 2.790 16.770 1.00 88.62 224 ILE A O 1
ATOM 1741 N N . SER A 1 225 ? -7.010 1.116 16.346 1.00 87.19 225 SER A N 1
ATOM 1742 C CA . SER A 1 225 ? -8.023 0.057 16.435 1.00 87.19 225 SER A CA 1
ATOM 1743 C C . SER A 1 225 ? -8.559 -0.200 17.854 1.00 87.19 225 SER A C 1
ATOM 1745 O O . SER A 1 225 ? -9.531 -0.944 18.025 1.00 87.19 225 SER A O 1
ATOM 1747 N N . HIS A 1 226 ? -7.928 0.380 18.883 1.00 84.88 226 HIS A N 1
ATOM 1748 C CA . HIS A 1 226 ? -8.481 0.431 20.241 1.00 84.88 226 HIS A CA 1
ATOM 1749 C C . HIS A 1 226 ? -9.538 1.521 20.414 1.00 84.88 226 HIS A C 1
ATOM 1751 O O . HIS A 1 226 ? -10.305 1.450 21.368 1.00 84.88 226 HIS A O 1
ATOM 1757 N N . HIS A 1 227 ? -9.589 2.488 19.500 1.00 82.75 227 HIS A N 1
ATOM 1758 C CA . HIS A 1 227 ? -10.515 3.604 19.561 1.00 82.75 2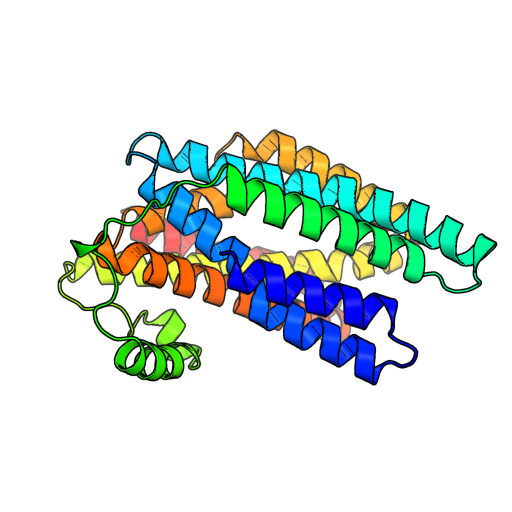27 HIS A CA 1
ATOM 1759 C C . HIS A 1 227 ? -11.734 3.360 18.661 1.00 82.75 227 HIS A C 1
ATOM 1761 O O . HIS A 1 227 ? -11.655 2.679 17.635 1.00 82.75 227 HIS A O 1
ATOM 1767 N N . GLY A 1 228 ? -12.861 3.967 19.034 1.00 75.56 228 GLY A N 1
ATOM 1768 C CA . GLY A 1 228 ? -14.134 3.831 18.330 1.00 75.56 228 GLY A CA 1
ATOM 1769 C C . GLY A 1 228 ? -14.939 2.597 18.747 1.00 75.56 228 GLY A C 1
ATOM 1770 O O . GLY A 1 228 ? -14.404 1.571 19.172 1.00 75.56 228 GLY A O 1
ATOM 1771 N N . ASN A 1 229 ? -16.262 2.705 18.619 1.00 75.94 229 ASN A N 1
ATOM 1772 C CA . ASN A 1 229 ? -17.181 1.619 18.950 1.00 75.94 229 ASN A CA 1
ATOM 1773 C C . ASN A 1 229 ? -17.049 0.458 17.957 1.00 75.94 229 ASN A C 1
ATOM 1775 O O . ASN A 1 229 ? -16.641 0.650 16.811 1.00 75.94 229 ASN A O 1
ATOM 1779 N N . VAL A 1 230 ? -17.446 -0.745 18.389 1.00 72.50 230 VAL A N 1
ATOM 1780 C CA . VAL A 1 230 ? -17.365 -1.979 17.583 1.00 72.50 230 VAL A CA 1
ATOM 1781 C C . VAL A 1 230 ? -18.008 -1.793 16.204 1.00 72.50 230 VAL A C 1
ATOM 1783 O O . VAL A 1 230 ? -17.411 -2.163 15.199 1.00 72.50 230 VAL A O 1
ATOM 1786 N N . ASP A 1 231 ? -19.144 -1.103 16.148 1.00 72.75 231 ASP A N 1
ATOM 1787 C CA . ASP A 1 231 ? -19.937 -0.905 14.927 1.00 72.75 231 ASP A CA 1
ATOM 1788 C C . ASP A 1 231 ? -19.297 0.097 13.943 1.00 72.75 231 ASP A C 1
ATOM 1790 O O . ASP A 1 231 ? -19.670 0.180 12.774 1.00 72.75 231 ASP A O 1
ATOM 1794 N N . GLN A 1 232 ? -18.307 0.874 14.397 1.00 77.94 232 GLN A N 1
ATOM 1795 C CA . GLN A 1 232 ? -17.634 1.914 13.610 1.00 77.94 232 GLN A CA 1
ATOM 1796 C C . GLN A 1 232 ? -16.179 1.573 13.280 1.00 77.94 232 GLN A C 1
ATOM 1798 O O . GLN A 1 232 ? -15.517 2.342 12.577 1.00 77.94 232 GLN A O 1
ATOM 1803 N N . LYS A 1 233 ? -15.672 0.414 13.717 1.00 79.62 233 LYS A N 1
ATOM 1804 C CA . LYS A 1 233 ? -14.281 0.004 13.475 1.00 79.62 233 LYS A CA 1
ATOM 1805 C C . LYS A 1 233 ? -13.917 -0.010 11.996 1.00 79.62 233 LYS A C 1
ATOM 1807 O O . LYS A 1 233 ? -12.868 0.506 11.622 1.00 79.62 233 LYS A O 1
ATOM 1812 N N . GLY A 1 234 ? -14.807 -0.509 11.138 1.00 82.88 234 GLY A N 1
ATOM 1813 C CA . GLY A 1 234 ? -14.607 -0.464 9.687 1.00 82.88 234 GLY A CA 1
ATOM 1814 C C . GLY A 1 234 ? -14.412 0.963 9.156 1.00 82.88 234 GLY A C 1
ATOM 1815 O O . GLY A 1 234 ? -13.523 1.195 8.336 1.00 82.88 234 GLY A O 1
ATOM 1816 N N . LYS A 1 235 ? -15.174 1.937 9.677 1.00 84.06 235 LYS A N 1
ATOM 1817 C CA . LYS A 1 235 ? -15.059 3.360 9.307 1.00 84.06 235 LYS A CA 1
ATOM 1818 C C . LYS A 1 235 ? -13.754 3.969 9.820 1.00 84.06 235 LYS A C 1
ATOM 1820 O O . LYS A 1 235 ? -13.052 4.606 9.041 1.00 84.06 235 LYS A O 1
ATOM 1825 N N . VAL A 1 236 ? -13.389 3.720 11.082 1.00 87.00 236 VAL A N 1
ATOM 1826 C CA . VAL A 1 236 ? -12.124 4.184 11.689 1.00 87.00 236 VAL A CA 1
ATOM 1827 C C . VAL A 1 236 ? -10.924 3.689 10.881 1.00 87.00 236 VAL A C 1
ATOM 1829 O O . VAL A 1 236 ? -10.107 4.487 10.419 1.00 87.00 236 VAL A O 1
ATOM 1832 N N . MET A 1 237 ? -10.846 2.374 10.654 1.00 88.38 237 MET A N 1
ATOM 1833 C CA . MET A 1 237 ? -9.748 1.753 9.910 1.00 88.38 237 MET A CA 1
ATOM 1834 C C . MET A 1 237 ? -9.742 2.199 8.445 1.00 88.38 237 MET A C 1
ATOM 1836 O O . MET A 1 237 ? -8.673 2.384 7.863 1.00 88.38 237 MET A O 1
ATOM 1840 N N . GLY A 1 238 ? -10.925 2.425 7.865 1.00 89.56 238 GLY A N 1
ATOM 1841 C CA . GLY A 1 238 ? -11.099 2.999 6.534 1.00 89.56 238 GLY A CA 1
ATOM 1842 C C . GLY A 1 238 ? -10.519 4.396 6.403 1.00 89.56 238 GLY A C 1
ATOM 1843 O O . GLY A 1 238 ? -9.661 4.607 5.549 1.00 89.56 238 GLY A O 1
ATOM 1844 N N . ILE A 1 239 ? -10.915 5.327 7.272 1.00 89.94 239 ILE A N 1
ATOM 1845 C CA . ILE A 1 239 ? -10.381 6.696 7.281 1.00 89.94 239 ILE A CA 1
ATOM 1846 C C . ILE A 1 239 ? -8.866 6.667 7.490 1.00 89.94 239 ILE A C 1
ATOM 1848 O O . ILE A 1 239 ? -8.126 7.310 6.745 1.00 89.94 239 ILE A O 1
ATOM 1852 N N . PHE A 1 240 ? -8.392 5.866 8.446 1.00 91.12 240 PHE A N 1
ATOM 1853 C CA . PHE A 1 240 ? -6.969 5.732 8.740 1.00 91.12 240 PHE A CA 1
ATOM 1854 C C . PHE A 1 240 ? -6.172 5.248 7.517 1.00 91.12 240 PHE A C 1
ATOM 1856 O O . PHE A 1 240 ? -5.162 5.846 7.143 1.00 91.12 240 PHE A O 1
ATOM 1863 N N . ARG A 1 241 ? -6.659 4.218 6.814 1.00 91.19 241 ARG A N 1
ATOM 1864 C CA . ARG A 1 241 ? -6.055 3.736 5.561 1.00 91.19 241 ARG A CA 1
ATOM 1865 C C . ARG A 1 241 ? -6.121 4.769 4.436 1.00 91.19 241 ARG A C 1
ATOM 1867 O O . ARG A 1 241 ? -5.134 4.902 3.709 1.00 91.19 241 ARG A O 1
ATOM 1874 N N . SER A 1 242 ? -7.222 5.508 4.314 1.00 92.44 242 SER A N 1
ATOM 1875 C CA . SER A 1 242 ? -7.382 6.586 3.330 1.00 92.44 242 SER A CA 1
ATOM 1876 C C . SER A 1 242 ? -6.389 7.725 3.556 1.00 92.44 242 SER A C 1
ATOM 1878 O O . SER A 1 242 ? -5.791 8.195 2.591 1.00 92.44 242 SER A O 1
ATOM 1880 N N . LEU A 1 243 ? -6.125 8.110 4.811 1.00 93.44 243 LEU A N 1
ATOM 1881 C CA . LEU A 1 243 ? -5.066 9.072 5.144 1.00 93.44 243 LEU A CA 1
ATOM 1882 C C . LEU A 1 243 ? -3.696 8.577 4.668 1.00 93.44 243 LEU A C 1
ATOM 1884 O O . LEU A 1 243 ? -2.953 9.323 4.036 1.00 93.44 243 LEU A O 1
ATOM 1888 N N . GLY A 1 244 ? -3.382 7.300 4.893 1.00 94.00 244 GLY A N 1
ATOM 1889 C CA . GLY A 1 244 ? -2.142 6.713 4.387 1.00 94.00 244 GLY A CA 1
ATOM 1890 C C . GLY A 1 244 ? -2.066 6.653 2.858 1.00 94.00 244 GLY A C 1
ATOM 1891 O O . GLY A 1 244 ? -0.993 6.838 2.290 1.00 94.00 244 GLY A O 1
ATOM 1892 N N . ALA A 1 245 ? -3.183 6.403 2.171 1.00 93.56 245 ALA A N 1
ATOM 1893 C CA . ALA A 1 245 ? -3.240 6.434 0.709 1.00 93.56 245 ALA A CA 1
ATOM 1894 C C . ALA A 1 245 ? -3.019 7.853 0.163 1.00 93.56 245 ALA A C 1
ATOM 1896 O O . ALA A 1 245 ? -2.217 8.030 -0.752 1.00 93.56 245 ALA A O 1
ATOM 1897 N N . LEU A 1 246 ? -3.655 8.856 0.773 1.00 94.75 246 LEU A N 1
ATOM 1898 C CA . LEU A 1 246 ? -3.461 10.267 0.443 1.00 94.75 246 LEU A CA 1
ATOM 1899 C C . LEU A 1 246 ? -2.000 10.691 0.650 1.00 94.75 246 LEU A C 1
ATOM 1901 O O . LEU A 1 246 ? -1.402 11.309 -0.227 1.00 94.75 246 LEU A O 1
ATOM 1905 N N . ALA A 1 247 ? -1.400 10.292 1.773 1.00 95.69 247 ALA A N 1
ATOM 1906 C CA . ALA A 1 247 ? 0.001 10.555 2.075 1.00 95.69 247 ALA A CA 1
ATOM 1907 C C . ALA A 1 247 ? 0.948 9.968 1.012 1.00 95.69 247 ALA A C 1
ATOM 1909 O O . ALA A 1 247 ? 1.833 10.672 0.531 1.00 95.69 247 ALA A O 1
ATOM 1910 N N . ARG A 1 248 ? 0.724 8.717 0.579 1.00 95.62 248 ARG A N 1
ATOM 1911 C CA . ARG A 1 248 ? 1.514 8.072 -0.491 1.00 95.62 248 ARG A CA 1
ATOM 1912 C C . ARG A 1 248 ? 1.248 8.630 -1.889 1.00 95.62 248 ARG A C 1
ATOM 1914 O O . ARG A 1 248 ? 2.071 8.438 -2.774 1.00 95.62 248 ARG A O 1
ATOM 1921 N N . ALA A 1 249 ? 0.113 9.290 -2.111 1.00 95.06 249 ALA A N 1
ATOM 1922 C CA . ALA A 1 249 ? -0.165 9.959 -3.378 1.00 95.06 249 ALA A CA 1
ATOM 1923 C C . ALA A 1 249 ? 0.584 11.297 -3.478 1.00 95.06 249 ALA A C 1
ATOM 1925 O O . ALA A 1 249 ? 1.169 11.601 -4.513 1.00 95.06 249 ALA A O 1
ATOM 1926 N N . ILE A 1 250 ? 0.587 12.085 -2.397 1.00 96.00 250 ILE A N 1
ATOM 1927 C CA . ILE A 1 250 ? 1.150 13.444 -2.396 1.00 96.00 250 ILE A CA 1
ATOM 1928 C C . ILE A 1 250 ? 2.652 13.438 -2.064 1.00 96.00 250 ILE A C 1
ATOM 1930 O O . ILE A 1 250 ? 3.412 14.198 -2.662 1.00 96.00 250 ILE A O 1
ATOM 1934 N N . GLY A 1 251 ? 3.098 12.574 -1.147 1.00 96.56 251 GLY A N 1
ATOM 1935 C CA . GLY A 1 251 ? 4.482 12.513 -0.660 1.00 96.56 251 GLY A CA 1
ATOM 1936 C C . GLY A 1 251 ? 5.528 12.413 -1.777 1.00 96.56 251 GLY A C 1
ATOM 1937 O O . GLY A 1 251 ? 6.383 13.294 -1.869 1.00 96.56 251 GLY A O 1
ATOM 1938 N N . PRO A 1 252 ? 5.443 11.415 -2.681 1.00 97.19 252 PRO A N 1
ATOM 1939 C CA . PRO A 1 252 ? 6.347 11.293 -3.824 1.00 97.19 252 PRO A CA 1
ATOM 1940 C C . PRO A 1 252 ? 6.392 12.540 -4.703 1.00 97.19 252 PRO A C 1
ATOM 1942 O O . PRO A 1 252 ? 7.479 12.964 -5.081 1.00 97.19 252 PRO A O 1
ATOM 1945 N N . VAL A 1 253 ? 5.243 13.161 -4.987 1.00 96.88 253 VAL A N 1
ATOM 1946 C CA . VAL A 1 253 ? 5.174 14.371 -5.821 1.00 96.88 253 VAL A CA 1
ATOM 1947 C C . VAL A 1 253 ? 5.943 15.515 -5.163 1.00 96.88 253 VAL A C 1
ATOM 1949 O O . VAL A 1 253 ? 6.797 16.127 -5.799 1.00 96.88 253 VAL A O 1
ATOM 1952 N N . VAL A 1 254 ? 5.702 15.766 -3.874 1.00 96.44 254 VAL A N 1
ATOM 1953 C CA . VAL A 1 254 ? 6.368 16.851 -3.138 1.00 96.44 254 VAL A CA 1
ATOM 1954 C C . VAL A 1 254 ? 7.867 16.588 -2.999 1.00 96.44 254 VAL A C 1
ATOM 1956 O O . VAL A 1 254 ? 8.671 17.464 -3.320 1.00 96.44 254 VAL A O 1
ATOM 1959 N N . SER A 1 255 ? 8.264 15.386 -2.576 1.00 96.12 255 SER A N 1
ATOM 1960 C CA . SER A 1 255 ? 9.681 15.042 -2.428 1.00 96.12 255 SER A CA 1
ATOM 1961 C C . SER A 1 255 ? 10.426 15.069 -3.758 1.00 96.12 255 SER A C 1
ATOM 1963 O O . SER A 1 255 ? 11.562 15.530 -3.786 1.00 96.12 255 SER A O 1
ATOM 1965 N N . CYS A 1 256 ? 9.806 14.658 -4.870 1.00 95.62 256 CYS A N 1
ATOM 1966 C CA . CYS A 1 256 ? 10.416 14.791 -6.196 1.00 95.62 256 CYS A CA 1
ATOM 1967 C C . CYS A 1 256 ? 10.668 16.248 -6.565 1.00 95.62 256 CYS A C 1
ATOM 1969 O O . CYS A 1 256 ? 11.765 16.574 -7.014 1.00 95.62 256 CYS A O 1
ATOM 1971 N N . THR A 1 257 ? 9.680 17.120 -6.361 1.00 95.81 257 THR A N 1
ATOM 1972 C CA . THR A 1 257 ? 9.831 18.551 -6.638 1.00 95.81 257 THR A CA 1
ATOM 1973 C C . THR A 1 257 ? 10.990 19.129 -5.831 1.00 95.81 257 THR A C 1
ATOM 1975 O O . THR A 1 257 ? 11.884 19.741 -6.402 1.00 95.81 257 THR A O 1
ATOM 1978 N N . VAL A 1 258 ? 11.064 18.852 -4.525 1.00 95.81 258 VAL A N 1
ATOM 1979 C CA . VAL A 1 258 ? 12.177 19.331 -3.685 1.00 95.81 258 VAL A CA 1
ATOM 1980 C C . VAL A 1 258 ? 13.520 18.741 -4.131 1.00 95.81 258 VAL A C 1
ATOM 1982 O O . VAL A 1 258 ? 14.502 19.475 -4.256 1.00 95.81 258 VAL A O 1
ATOM 1985 N N . TYR A 1 259 ? 13.565 17.437 -4.420 1.00 97.06 259 TYR A N 1
ATOM 1986 C CA . TYR A 1 259 ? 14.769 16.735 -4.870 1.00 97.06 259 TYR A CA 1
ATOM 1987 C C . TYR A 1 259 ? 15.357 17.346 -6.145 1.00 97.06 259 TYR A C 1
ATOM 1989 O O . TYR A 1 259 ? 16.574 17.519 -6.237 1.00 97.06 259 TYR A O 1
ATOM 1997 N N . TRP A 1 260 ? 14.512 17.684 -7.122 1.00 96.75 260 TRP A N 1
ATOM 1998 C CA . TRP A 1 260 ? 14.957 18.225 -8.407 1.00 96.75 260 TRP A CA 1
ATOM 1999 C C . TRP A 1 260 ? 15.141 19.745 -8.404 1.00 96.75 260 TRP A C 1
ATOM 2001 O O . TRP A 1 260 ? 16.011 20.230 -9.122 1.00 96.75 260 TRP A O 1
ATOM 2011 N N . SER A 1 261 ? 14.389 20.491 -7.590 1.00 96.44 261 SER A N 1
ATOM 2012 C CA . SER A 1 261 ? 14.509 21.954 -7.512 1.00 96.44 261 SER A CA 1
ATOM 2013 C C . SER A 1 261 ? 15.653 22.424 -6.613 1.00 96.44 261 SER A C 1
ATOM 2015 O O . SER A 1 261 ? 16.320 23.397 -6.946 1.00 96.44 261 SER A O 1
ATOM 2017 N N . VAL A 1 262 ? 15.880 21.761 -5.474 1.00 95.50 262 VAL A N 1
ATOM 2018 C CA . VAL A 1 262 ? 16.844 22.208 -4.444 1.00 95.50 262 VAL A CA 1
ATOM 2019 C C . VAL A 1 262 ? 18.014 21.228 -4.290 1.00 95.50 262 VAL A C 1
ATOM 2021 O O . VAL A 1 262 ? 19.070 21.571 -3.761 1.00 95.50 262 VAL A O 1
ATOM 2024 N N . GLY A 1 263 ? 17.862 20.005 -4.799 1.00 94.62 263 GLY A N 1
ATOM 2025 C CA . GLY A 1 263 ? 18.903 18.984 -4.823 1.00 94.62 263 GLY A CA 1
ATOM 2026 C C . GLY A 1 263 ? 18.710 17.865 -3.789 1.00 94.62 263 GLY A C 1
ATOM 2027 O O . GLY A 1 263 ? 17.940 17.998 -2.832 1.00 94.62 263 GLY A O 1
ATOM 2028 N N . PRO A 1 264 ? 19.445 16.745 -3.956 1.00 94.94 264 PRO A N 1
ATOM 2029 C CA . PRO A 1 264 ? 19.299 15.554 -3.123 1.00 94.94 264 PRO A CA 1
ATOM 2030 C C . PRO A 1 264 ? 19.591 15.837 -1.649 1.00 94.94 264 PRO A C 1
ATOM 2032 O O . PRO A 1 264 ? 18.795 15.469 -0.795 1.00 94.94 264 PRO A O 1
ATOM 2035 N N . PHE A 1 265 ? 20.690 16.530 -1.339 1.00 94.88 265 PHE A N 1
ATOM 2036 C CA . PHE A 1 265 ? 21.091 16.793 0.045 1.00 94.88 265 PHE A CA 1
ATOM 2037 C C . PHE A 1 265 ? 19.968 17.457 0.856 1.00 94.88 265 PHE A C 1
ATOM 2039 O O . PHE A 1 265 ? 19.576 16.942 1.899 1.00 94.88 265 PHE A O 1
ATOM 2046 N N . TRP A 1 266 ? 19.388 18.542 0.335 1.00 94.31 266 TRP A N 1
ATOM 2047 C CA . TRP A 1 266 ? 18.318 19.275 1.011 1.00 94.31 266 TRP A CA 1
ATOM 2048 C C . TRP A 1 266 ? 17.025 18.475 1.120 1.00 94.31 266 TRP A C 1
ATOM 2050 O O . TRP A 1 266 ? 16.378 18.527 2.162 1.00 94.31 266 TRP A O 1
ATOM 2060 N N . CYS A 1 267 ? 16.672 17.687 0.101 1.00 95.44 267 CYS A N 1
ATOM 2061 C CA . CYS A 1 267 ? 15.500 16.815 0.161 1.00 95.44 267 CYS A CA 1
ATOM 2062 C C . CYS A 1 267 ? 15.583 15.826 1.334 1.00 95.44 267 CYS A C 1
ATOM 2064 O O . CYS A 1 267 ? 14.629 15.696 2.101 1.00 95.44 267 CYS A O 1
ATOM 2066 N N . TYR A 1 268 ? 16.729 15.161 1.504 1.00 95.25 268 TYR A N 1
ATOM 2067 C CA . TYR A 1 268 ? 16.918 14.191 2.586 1.00 95.25 268 TYR A CA 1
ATOM 2068 C C . TYR A 1 268 ? 17.141 14.863 3.943 1.00 95.25 268 TYR A C 1
ATOM 2070 O O . TYR A 1 268 ? 16.585 14.401 4.936 1.00 95.25 268 TYR A O 1
ATOM 2078 N N . PHE A 1 269 ? 17.894 15.964 3.998 1.00 95.19 269 PHE A N 1
ATOM 2079 C CA . PHE A 1 269 ? 18.153 16.690 5.243 1.00 95.19 269 PHE A CA 1
ATOM 2080 C C . PHE A 1 269 ? 16.873 17.308 5.821 1.00 95.19 269 PHE A C 1
ATOM 2082 O O . PHE A 1 269 ? 16.526 17.058 6.975 1.00 95.19 269 PHE A O 1
ATOM 2089 N N . VAL A 1 270 ? 16.119 18.053 5.005 1.00 92.88 270 VAL A N 1
ATOM 2090 C CA . VAL A 1 270 ? 14.834 18.635 5.423 1.00 92.88 270 VAL A CA 1
ATOM 2091 C C . VAL A 1 270 ? 13.825 17.530 5.717 1.00 92.88 270 VAL A C 1
ATOM 2093 O O . VAL A 1 270 ? 13.129 17.604 6.725 1.00 92.88 270 VAL A O 1
ATOM 2096 N N . GLY A 1 271 ? 13.780 16.474 4.897 1.00 92.19 271 GLY A N 1
ATOM 2097 C CA . GLY A 1 271 ? 12.941 15.305 5.160 1.00 92.19 271 GLY A CA 1
ATOM 2098 C C . GLY A 1 271 ? 13.214 14.689 6.535 1.00 92.19 271 GLY A C 1
ATOM 2099 O O . GLY A 1 271 ? 12.275 14.471 7.298 1.00 92.19 271 GLY A O 1
ATOM 2100 N N . ALA A 1 272 ? 14.485 14.480 6.890 1.00 91.94 272 ALA A N 1
ATOM 2101 C CA . ALA A 1 272 ? 14.887 13.945 8.190 1.00 91.94 272 ALA A CA 1
ATOM 2102 C C . ALA A 1 272 ? 14.492 14.865 9.361 1.00 91.94 272 ALA A C 1
ATOM 2104 O O . ALA A 1 272 ? 13.998 14.380 10.378 1.00 91.94 272 ALA A O 1
ATOM 2105 N N . LEU A 1 273 ? 14.638 16.187 9.213 1.00 93.75 273 LEU A N 1
ATOM 2106 C CA . LEU A 1 273 ? 14.191 17.147 10.231 1.00 93.75 273 LEU A CA 1
ATOM 2107 C C . LEU A 1 273 ? 12.668 17.135 10.402 1.00 93.75 273 LEU A C 1
ATOM 2109 O O . LEU A 1 273 ? 12.167 17.099 11.525 1.00 93.75 273 LEU A O 1
ATOM 2113 N N . LEU A 1 274 ? 11.917 17.120 9.299 1.00 92.88 274 LEU A N 1
ATOM 2114 C CA . LEU A 1 274 ? 10.455 17.094 9.334 1.00 92.88 274 LEU A CA 1
ATOM 2115 C C . LEU A 1 274 ? 9.904 15.779 9.906 1.00 92.88 274 LEU A C 1
ATOM 2117 O O . LEU A 1 274 ? 8.835 15.779 10.518 1.00 92.88 274 LEU A O 1
ATOM 2121 N N . PHE A 1 275 ? 10.655 14.680 9.802 1.00 90.50 275 PHE A N 1
ATOM 2122 C CA . PHE A 1 275 ? 10.342 13.408 10.461 1.00 90.50 275 PHE A CA 1
ATOM 2123 C C . PHE A 1 275 ? 10.300 13.497 11.996 1.00 90.50 275 PHE A C 1
ATOM 2125 O O . PHE A 1 275 ? 9.650 12.666 12.634 1.00 90.50 275 PHE A O 1
ATOM 2132 N N . MET A 1 276 ? 10.910 14.518 12.605 1.00 91.62 276 MET A N 1
ATOM 2133 C CA . MET A 1 276 ? 10.812 14.745 14.052 1.00 91.62 276 MET A CA 1
ATOM 2134 C C . MET A 1 276 ? 9.413 15.207 14.484 1.00 91.62 276 MET A C 1
ATOM 2136 O O . MET A 1 276 ? 9.004 14.944 15.615 1.00 91.62 276 MET A O 1
ATOM 2140 N N . ILE A 1 277 ? 8.646 15.839 13.589 1.00 93.69 277 ILE A N 1
ATOM 2141 C CA . ILE A 1 277 ? 7.294 16.345 13.872 1.00 93.69 277 ILE A CA 1
ATOM 2142 C C . ILE A 1 277 ? 6.332 15.216 14.288 1.00 93.69 277 ILE A C 1
ATOM 2144 O O . ILE A 1 277 ? 5.750 15.318 15.372 1.00 93.69 277 ILE A O 1
ATOM 2148 N N . PRO A 1 278 ? 6.144 14.128 13.505 1.00 92.81 278 PRO A N 1
ATOM 2149 C CA . PRO A 1 278 ? 5.272 13.034 13.926 1.00 92.81 278 PRO A CA 1
ATOM 2150 C C . PRO A 1 278 ? 5.746 12.365 15.223 1.00 92.81 278 PRO A C 1
ATOM 2152 O O . PRO A 1 278 ? 4.900 11.942 16.006 1.00 92.81 278 PRO A O 1
ATOM 2155 N N . MET A 1 279 ? 7.056 12.320 15.507 1.00 88.25 279 MET A N 1
ATOM 2156 C CA . MET A 1 279 ? 7.564 11.787 16.781 1.00 88.25 279 MET A CA 1
ATOM 2157 C C . MET A 1 279 ? 7.166 12.660 17.977 1.00 88.25 279 MET A C 1
ATOM 2159 O O . MET A 1 279 ? 6.674 12.146 18.980 1.00 88.25 279 MET A O 1
ATOM 2163 N N . GLN A 1 280 ? 7.316 13.981 17.864 1.00 91.25 280 GLN A N 1
ATOM 2164 C CA . GLN A 1 280 ? 6.913 14.920 18.916 1.00 91.25 280 GLN A CA 1
ATOM 2165 C C . GLN A 1 280 ? 5.397 14.921 19.142 1.00 91.25 280 GLN A C 1
ATOM 2167 O O . GLN A 1 280 ? 4.938 15.005 20.281 1.00 91.25 280 GLN A O 1
ATOM 2172 N N . LEU A 1 281 ? 4.612 14.828 18.066 1.00 90.81 281 LEU A N 1
ATOM 2173 C CA . LEU A 1 281 ? 3.158 14.712 18.159 1.00 90.81 281 LEU A CA 1
ATOM 2174 C C . LEU A 1 281 ? 2.747 13.418 18.861 1.00 90.81 281 LEU A C 1
ATOM 2176 O O . LEU A 1 281 ? 1.875 13.461 19.724 1.00 90.81 281 LEU A O 1
ATOM 2180 N N . LEU A 1 282 ? 3.391 12.296 18.534 1.00 88.56 282 LEU A N 1
ATOM 2181 C CA . LEU A 1 282 ? 3.112 11.015 19.175 1.00 88.56 282 LEU A CA 1
ATOM 2182 C C . LEU A 1 282 ? 3.418 11.058 20.678 1.00 88.56 282 LEU A C 1
ATOM 2184 O O . LEU A 1 282 ? 2.583 10.622 21.466 1.00 88.56 282 LEU A O 1
ATOM 2188 N N . ALA A 1 283 ? 4.549 11.652 21.072 1.00 86.19 283 ALA A N 1
ATOM 2189 C CA . ALA A 1 283 ? 4.926 11.802 22.478 1.00 86.19 283 ALA A CA 1
ATOM 2190 C C . ALA A 1 283 ? 3.864 12.561 23.295 1.00 86.19 283 ALA A C 1
ATOM 2192 O O . ALA A 1 283 ? 3.554 12.159 24.410 1.00 86.19 283 ALA A O 1
ATOM 2193 N N . LYS A 1 284 ? 3.254 13.604 22.713 1.00 84.75 284 LYS A N 1
ATOM 2194 C CA . LYS A 1 284 ? 2.176 14.391 23.344 1.00 84.75 284 LYS A CA 1
ATOM 2195 C C . LYS A 1 284 ? 0.830 13.667 23.435 1.00 84.75 284 LYS A C 1
ATOM 2197 O O . LYS A 1 284 ? -0.055 14.148 24.129 1.00 84.75 284 LYS A O 1
ATOM 2202 N N . ILE A 1 285 ? 0.633 12.601 22.659 1.00 80.62 285 ILE A N 1
ATOM 2203 C CA . ILE A 1 285 ? -0.597 11.792 22.678 1.00 80.62 285 ILE A CA 1
ATOM 2204 C C . ILE A 1 285 ? -0.451 10.632 23.671 1.00 80.62 285 ILE A C 1
ATOM 2206 O O . ILE A 1 285 ? -1.449 10.170 24.213 1.00 80.62 285 ILE A O 1
ATOM 2210 N N . SER A 1 286 ? 0.777 10.151 23.895 1.00 62.00 286 SER A N 1
ATOM 2211 C CA . SER A 1 286 ? 1.076 9.083 24.857 1.00 62.00 286 SER A CA 1
ATOM 2212 C C . SER A 1 286 ? 1.193 9.544 26.314 1.00 62.00 286 SER A C 1
ATOM 2214 O O . SER A 1 286 ? 1.192 8.693 27.199 1.00 62.00 286 SER A O 1
ATOM 2216 N N . THR A 1 287 ? 1.344 10.851 26.547 1.00 46.09 287 THR A N 1
ATOM 2217 C CA . THR A 1 287 ? 1.331 11.511 27.867 1.00 46.09 287 THR A CA 1
ATOM 2218 C C . THR A 1 287 ? -0.041 12.078 28.172 1.00 46.09 287 THR A C 1
ATOM 2220 O O . THR A 1 287 ? -0.501 11.904 29.316 1.00 46.09 287 THR A O 1
#